Protein AF-A0A954GAH5-F1 (afdb_monomer)

Solvent-accessible surface area (backbone atoms only — not comparable to full-atom values): 12856 Å² total; per-residue (Å²): 138,81,85,78,77,79,78,78,75,79,82,77,76,68,81,66,74,81,73,59,63,66,52,58,58,47,51,48,58,50,49,52,52,49,50,52,53,49,52,52,50,51,52,56,50,53,52,54,60,71,68,55,74,77,86,70,91,70,91,78,80,91,82,77,83,91,75,92,71,95,70,76,86,77,72,68,76,50,70,68,53,58,51,52,49,54,48,32,51,51,50,19,54,54,21,48,53,50,37,42,48,55,39,46,52,48,30,50,53,55,48,49,47,46,72,77,49,68,53,50,80,52,70,68,59,50,61,61,44,52,61,54,52,47,41,48,34,58,44,48,66,56,39,51,51,24,51,53,49,22,52,56,26,38,55,52,41,62,74,76,54,55,74,67,59,37,50,51,51,54,50,49,51,54,50,41,49,52,41,45,54,53,24,52,54,46,51,48,54,61,71,68,44,54,48,85,45,71,73,58,39,55,57,52,49,48,53,52,49,38,63,75,75,37,73,62,74,92,123

Structure (mmCIF, N/CA/C/O backbone):
data_AF-A0A954GAH5-F1
#
_entry.id   AF-A0A954GAH5-F1
#
loop_
_atom_site.group_PDB
_atom_site.id
_atom_site.type_symbol
_atom_site.label_atom_id
_atom_site.label_alt_id
_atom_site.label_comp_id
_atom_site.label_asym_id
_atom_site.label_entity_id
_atom_site.label_seq_id
_atom_site.pdbx_PDB_ins_code
_atom_site.Cartn_x
_atom_site.Cartn_y
_atom_site.Cartn_z
_atom_site.occupancy
_atom_site.B_iso_or_equiv
_atom_site.auth_seq_id
_atom_site.auth_comp_id
_atom_site.auth_asym_id
_atom_site.auth_atom_id
_atom_site.pdbx_PDB_model_num
ATOM 1 N N . MET A 1 1 ? -51.567 35.552 19.008 1.00 50.06 1 MET A N 1
ATOM 2 C CA . MET A 1 1 ? -50.570 34.548 19.424 1.00 50.06 1 MET A CA 1
ATOM 3 C C . MET A 1 1 ? -50.628 33.471 18.365 1.00 50.06 1 MET A C 1
ATOM 5 O O . MET A 1 1 ? -51.583 32.711 18.342 1.00 50.06 1 MET A O 1
ATOM 9 N N . THR A 1 2 ? -49.741 33.562 17.384 1.00 54.97 2 THR A N 1
ATOM 10 C CA . THR A 1 2 ? -49.656 32.638 16.251 1.00 54.97 2 THR A CA 1
ATOM 11 C C . THR A 1 2 ? -48.570 31.634 16.601 1.00 54.97 2 THR A C 1
ATOM 13 O O . THR A 1 2 ? -47.425 32.020 16.821 1.00 54.97 2 THR A O 1
ATOM 16 N N . GLU A 1 3 ? -48.978 30.384 16.761 1.00 63.31 3 GLU A N 1
ATOM 17 C CA . GLU A 1 3 ? -48.124 29.233 17.032 1.00 63.31 3 GLU A CA 1
ATOM 18 C C . GLU A 1 3 ? -47.282 28.987 15.773 1.00 63.31 3 GLU A C 1
ATOM 20 O O . GLU A 1 3 ? -47.823 28.757 14.692 1.00 63.31 3 GLU A O 1
ATOM 25 N N . ILE A 1 4 ? -45.970 29.202 15.878 1.00 61.59 4 ILE A N 1
ATOM 26 C CA . ILE A 1 4 ? -45.030 28.968 14.783 1.00 61.59 4 ILE A CA 1
ATOM 27 C C . ILE A 1 4 ? -44.673 27.487 14.853 1.00 61.59 4 ILE A C 1
ATOM 29 O O . ILE A 1 4 ? -43.990 27.064 15.783 1.00 61.59 4 ILE A O 1
ATOM 33 N N . ASP A 1 5 ? -45.187 26.731 13.889 1.00 70.69 5 ASP A N 1
ATOM 34 C CA . ASP A 1 5 ? -44.867 25.323 13.671 1.00 70.69 5 ASP A CA 1
ATOM 35 C C . ASP A 1 5 ? -43.356 25.206 13.383 1.00 70.69 5 ASP A C 1
ATOM 37 O O . ASP A 1 5 ? -42.859 25.932 12.507 1.00 70.69 5 ASP A O 1
ATOM 41 N N . PRO A 1 6 ? -42.581 24.410 14.145 1.00 71.56 6 PRO A N 1
ATOM 42 C CA . PRO A 1 6 ? -41.161 24.239 13.882 1.00 71.56 6 PRO A CA 1
ATOM 43 C C . PRO A 1 6 ? -40.979 23.671 12.474 1.00 71.56 6 PRO A C 1
ATOM 45 O O . PRO A 1 6 ? -41.465 22.593 12.158 1.00 71.56 6 PRO A O 1
ATOM 48 N N . MET A 1 7 ? -40.288 24.431 11.621 1.00 68.44 7 MET A N 1
ATOM 49 C CA . MET A 1 7 ? -39.869 23.970 10.302 1.00 68.44 7 MET A CA 1
ATOM 50 C C . MET A 1 7 ? -39.115 22.648 10.452 1.00 68.44 7 MET A C 1
ATOM 52 O O . MET A 1 7 ? -38.061 22.623 11.090 1.00 68.44 7 MET A O 1
ATOM 56 N N . ASP A 1 8 ? -39.657 21.590 9.848 1.00 70.94 8 ASP A N 1
ATOM 57 C CA . ASP A 1 8 ? -38.986 20.304 9.700 1.00 70.94 8 ASP A CA 1
ATOM 58 C C . ASP A 1 8 ? -37.593 20.533 9.105 1.00 70.94 8 ASP A C 1
ATOM 60 O O . ASP A 1 8 ? -37.435 21.101 8.017 1.00 70.94 8 ASP A O 1
ATOM 64 N N . GLU A 1 9 ? -36.573 20.136 9.863 1.00 71.94 9 GLU A N 1
ATOM 65 C CA . GLU A 1 9 ? -35.187 20.185 9.427 1.00 71.94 9 GLU A CA 1
ATOM 66 C C . GLU A 1 9 ? -35.070 19.311 8.167 1.00 71.94 9 GLU A C 1
ATOM 68 O O . GLU A 1 9 ? -35.473 18.145 8.198 1.00 71.94 9 GLU A O 1
ATOM 73 N N . PRO A 1 10 ? -34.588 19.847 7.032 1.00 65.75 10 PRO A N 1
ATOM 74 C CA . PRO A 1 10 ? -34.471 19.068 5.809 1.00 65.75 10 PRO A CA 1
ATOM 75 C C . PRO A 1 10 ? -33.572 17.857 6.062 1.00 65.75 10 PRO A C 1
ATOM 77 O O . PRO A 1 10 ? -32.389 18.001 6.378 1.00 65.75 10 PRO A O 1
ATOM 80 N N . ASP A 1 11 ? -34.152 16.668 5.915 1.00 65.19 11 ASP A N 1
ATOM 81 C CA . ASP A 1 11 ? -33.449 15.400 6.029 1.00 65.19 11 ASP A CA 1
ATOM 82 C C . ASP A 1 11 ? -32.439 15.284 4.877 1.00 65.19 11 ASP A C 1
ATOM 84 O O . ASP A 1 11 ? -32.759 14.914 3.747 1.00 65.19 11 ASP A O 1
ATOM 88 N N . PHE A 1 12 ? -31.199 15.682 5.160 1.00 59.03 12 PHE A N 1
ATOM 89 C CA . PHE A 1 12 ? -30.048 15.520 4.276 1.00 59.03 12 PHE A CA 1
ATOM 90 C C . PHE A 1 12 ? -29.415 14.128 4.418 1.00 59.03 12 PHE A C 1
ATOM 92 O O . PHE A 1 12 ? -28.202 13.980 4.214 1.00 59.03 12 PHE A O 1
ATOM 99 N N . SER A 1 13 ? -30.199 13.091 4.728 1.00 56.91 13 SER A N 1
ATOM 100 C CA . SER A 1 13 ? -29.813 11.705 4.461 1.00 56.91 13 SER A CA 1
ATOM 101 C C . SER A 1 13 ? -29.741 11.479 2.946 1.00 56.91 13 SER A C 1
ATOM 103 O O . SER A 1 13 ? -30.565 10.838 2.306 1.00 56.91 13 SER A O 1
ATOM 105 N N . ILE A 1 14 ? -28.702 12.042 2.325 1.00 55.28 14 ILE A N 1
ATOM 106 C CA . ILE A 1 14 ? -28.232 11.567 1.032 1.00 55.28 14 ILE A CA 1
ATOM 107 C C . ILE A 1 14 ? -27.920 10.093 1.263 1.00 55.28 14 ILE A C 1
ATOM 109 O O . ILE A 1 14 ? -26.954 9.800 1.974 1.00 55.28 14 ILE A O 1
ATOM 113 N N . ASP A 1 15 ? -28.744 9.209 0.691 1.00 52.28 15 ASP A N 1
ATOM 114 C CA . ASP A 1 15 ? -28.485 7.779 0.546 1.00 52.28 15 ASP A CA 1
ATOM 115 C C . ASP A 1 15 ? -27.077 7.635 -0.030 1.00 52.28 15 ASP A C 1
ATOM 117 O O . ASP A 1 15 ? -26.846 7.719 -1.242 1.00 52.28 15 ASP A O 1
ATOM 121 N N . ARG A 1 16 ? -26.084 7.522 0.859 1.00 55.62 16 ARG A N 1
ATOM 122 C CA . ARG A 1 16 ? -24.716 7.268 0.441 1.00 55.62 16 ARG A CA 1
ATOM 123 C C . ARG A 1 16 ? -24.789 5.880 -0.165 1.00 55.62 16 ARG A C 1
ATOM 125 O O . ARG A 1 16 ? -25.192 4.970 0.558 1.00 55.62 16 ARG A O 1
ATOM 132 N N . PRO A 1 17 ? -24.449 5.711 -1.455 1.00 60.00 17 PRO A N 1
ATOM 133 C CA . PRO A 1 17 ? -24.505 4.404 -2.085 1.00 60.00 17 PRO A CA 1
ATOM 134 C C . PRO A 1 17 ? -23.775 3.433 -1.168 1.00 60.00 17 PRO A C 1
ATOM 136 O O . PRO A 1 17 ? -22.621 3.705 -0.822 1.00 60.00 17 PRO A O 1
ATOM 139 N N . GLU A 1 18 ? -24.474 2.385 -0.714 1.00 59.19 18 GLU A N 1
ATOM 140 C CA . GLU A 1 18 ? -23.904 1.358 0.153 1.00 59.19 18 GLU A CA 1
ATOM 141 C C . GLU A 1 18 ? -22.631 0.869 -0.519 1.00 59.19 18 GLU A C 1
ATOM 143 O O . GLU A 1 18 ? -22.636 0.194 -1.553 1.00 59.19 18 GLU A O 1
ATOM 148 N N . PHE A 1 19 ? -21.513 1.342 0.014 1.00 57.16 19 PHE A N 1
ATOM 149 C CA . PHE A 1 19 ? -20.226 1.147 -0.600 1.00 57.16 19 PHE A CA 1
ATOM 150 C C . PHE A 1 19 ? -19.893 -0.315 -0.389 1.00 57.16 19 PHE A C 1
ATOM 152 O O . PHE A 1 19 ? -19.514 -0.685 0.714 1.00 57.16 19 PHE A O 1
ATOM 159 N N . ASN A 1 20 ? -20.094 -1.153 -1.409 1.00 70.88 20 ASN A N 1
ATOM 160 C CA . ASN A 1 20 ? -19.873 -2.584 -1.279 1.00 70.88 20 ASN A CA 1
ATOM 161 C C . ASN A 1 20 ? -18.375 -2.812 -1.008 1.00 70.88 20 ASN A C 1
ATOM 163 O O . ASN A 1 20 ? -17.572 -2.702 -1.945 1.00 70.88 20 ASN A O 1
ATOM 167 N N . PRO A 1 21 ? -17.970 -3.118 0.238 1.00 63.34 21 PRO A N 1
ATOM 168 C CA . PRO A 1 21 ? -16.559 -3.184 0.596 1.00 63.34 21 PRO A CA 1
ATOM 169 C C . PRO A 1 21 ? -15.870 -4.308 -0.182 1.00 63.34 21 PRO A C 1
ATOM 171 O O . PRO A 1 21 ? -14.714 -4.181 -0.569 1.00 63.34 21 PRO A O 1
ATOM 174 N N . LEU A 1 22 ? -16.620 -5.354 -0.545 1.00 68.00 22 LEU A N 1
ATOM 175 C CA . LEU A 1 22 ? -16.143 -6.469 -1.355 1.00 68.00 22 LEU A CA 1
ATOM 176 C C . LEU A 1 22 ? -15.675 -6.018 -2.746 1.00 68.00 22 LEU A C 1
ATOM 178 O O . LEU A 1 22 ? -14.693 -6.548 -3.269 1.00 68.00 22 LEU A O 1
ATOM 182 N N . SER A 1 23 ? -16.340 -5.013 -3.329 1.00 69.88 23 SER A N 1
ATOM 183 C CA . SER A 1 23 ? -15.957 -4.480 -4.636 1.00 69.88 23 SER A CA 1
ATOM 184 C C . SER A 1 23 ? -14.576 -3.828 -4.585 1.00 69.88 23 SER A C 1
ATOM 186 O O . SER A 1 23 ? -13.736 -4.111 -5.429 1.00 69.88 23 SER A O 1
ATOM 188 N N . VAL A 1 24 ? -14.266 -3.040 -3.557 1.00 74.44 24 VAL A N 1
ATOM 189 C CA . VAL A 1 24 ? -12.964 -2.364 -3.481 1.00 74.44 24 VAL A CA 1
ATOM 190 C C . VAL A 1 24 ? -11.860 -3.284 -2.989 1.00 74.44 24 VAL A C 1
ATOM 192 O O . VAL A 1 24 ? -10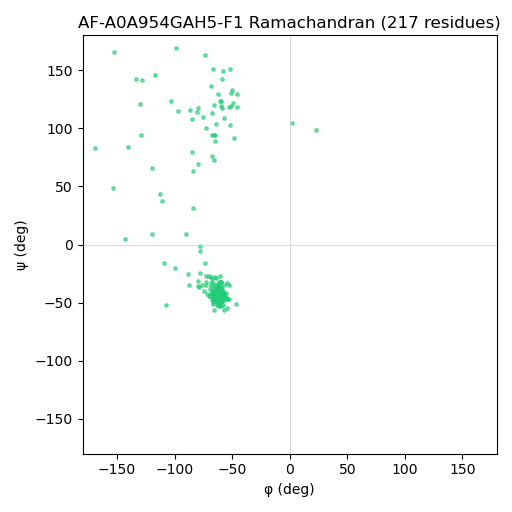.746 -3.224 -3.503 1.00 74.44 24 VAL A O 1
ATOM 195 N N . THR A 1 25 ? -12.167 -4.187 -2.065 1.00 71.38 25 THR A N 1
ATOM 196 C CA . THR A 1 25 ? -11.181 -5.121 -1.514 1.00 71.38 25 THR A CA 1
ATOM 197 C C . THR A 1 25 ? -10.712 -6.151 -2.537 1.00 71.38 25 THR A C 1
ATOM 199 O O . THR A 1 25 ? -9.553 -6.553 -2.503 1.00 71.38 25 THR A O 1
ATOM 202 N N . VAL A 1 26 ? -11.579 -6.567 -3.465 1.00 74.69 26 VAL A N 1
ATOM 203 C CA . VAL A 1 26 ? -11.247 -7.600 -4.459 1.00 74.69 26 VAL A CA 1
ATOM 204 C C . VAL A 1 26 ? -11.063 -7.002 -5.851 1.00 74.69 26 VAL A C 1
ATOM 206 O O . VAL A 1 26 ? -10.026 -7.214 -6.475 1.00 74.69 26 VAL A O 1
ATOM 209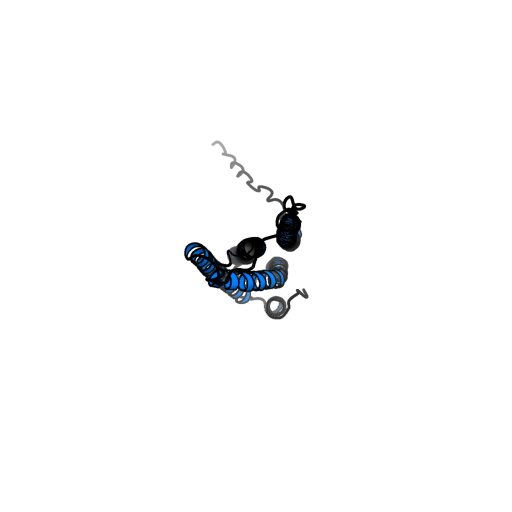 N N . ILE A 1 27 ? -12.023 -6.223 -6.356 1.00 79.81 27 ILE A N 1
ATOM 210 C CA . ILE A 1 27 ? -12.008 -5.788 -7.763 1.00 79.81 27 ILE A CA 1
ATOM 211 C C . ILE A 1 27 ? -10.846 -4.834 -8.024 1.00 79.81 27 ILE A C 1
ATOM 213 O O . ILE A 1 27 ? -10.194 -4.964 -9.055 1.00 79.81 27 ILE A O 1
ATOM 217 N N . VAL A 1 28 ? -10.542 -3.913 -7.102 1.00 76.25 28 VAL A N 1
ATOM 218 C CA . VAL A 1 28 ? -9.470 -2.930 -7.327 1.00 76.25 28 VAL A CA 1
ATOM 219 C C . VAL A 1 28 ? -8.090 -3.596 -7.391 1.00 76.25 28 VAL A C 1
ATOM 221 O O . VAL A 1 28 ? -7.409 -3.393 -8.397 1.00 76.25 28 VAL A O 1
ATOM 224 N N . PRO A 1 29 ? -7.672 -4.447 -6.431 1.00 74.12 29 PRO A N 1
ATOM 225 C CA . PRO A 1 29 ? -6.424 -5.195 -6.567 1.00 74.12 29 PRO A CA 1
ATOM 226 C C . PRO A 1 29 ? -6.345 -6.043 -7.835 1.00 74.12 29 PRO A C 1
ATOM 228 O O . PRO A 1 29 ? -5.336 -6.001 -8.538 1.00 74.12 29 PRO A O 1
ATOM 231 N N . PHE A 1 30 ? -7.415 -6.770 -8.172 1.00 78.69 30 PHE A N 1
ATOM 232 C CA . PHE A 1 30 ? -7.446 -7.577 -9.392 1.00 78.69 30 PHE A CA 1
ATOM 233 C C . PHE A 1 30 ? -7.326 -6.716 -10.652 1.00 78.69 30 PHE A C 1
ATOM 235 O O . PHE A 1 30 ? -6.564 -7.065 -11.550 1.00 78.69 30 PHE A O 1
ATOM 242 N N . ALA A 1 31 ? -8.018 -5.578 -10.714 1.00 81.31 31 ALA A N 1
ATOM 243 C CA . ALA A 1 31 ? -7.928 -4.647 -11.833 1.00 81.31 31 ALA A CA 1
ATOM 244 C C . ALA A 1 31 ? -6.513 -4.073 -11.980 1.00 81.31 31 ALA A C 1
ATOM 246 O O . ALA A 1 31 ? -6.012 -3.995 -13.100 1.00 81.31 31 ALA A O 1
ATOM 247 N N . LEU A 1 32 ? -5.839 -3.734 -10.875 1.00 77.25 32 LEU A N 1
ATOM 248 C CA . LEU A 1 32 ? -4.452 -3.257 -10.904 1.00 77.25 32 LEU A CA 1
ATOM 249 C C . LEU A 1 32 ? -3.476 -4.345 -11.374 1.00 77.25 32 LEU A C 1
ATOM 251 O O . LEU A 1 32 ? -2.607 -4.070 -12.201 1.00 77.25 32 LEU A O 1
ATOM 255 N N . ILE A 1 33 ? -3.647 -5.588 -10.914 1.00 78.81 33 ILE A N 1
ATOM 256 C CA . ILE A 1 33 ? -2.843 -6.729 -11.377 1.00 78.81 33 ILE A CA 1
ATOM 257 C C . ILE A 1 33 ? -3.077 -6.972 -12.873 1.00 78.81 33 ILE A C 1
ATOM 259 O O . ILE A 1 33 ? -2.118 -7.105 -13.631 1.00 78.81 33 ILE A O 1
ATOM 263 N N . ILE A 1 34 ? -4.335 -6.987 -13.325 1.00 84.81 34 ILE A N 1
ATOM 264 C CA . ILE A 1 34 ? -4.678 -7.142 -14.746 1.00 84.81 34 ILE A CA 1
ATOM 265 C C . ILE A 1 34 ? -4.072 -6.005 -15.567 1.00 84.81 34 ILE A C 1
ATOM 267 O O . ILE A 1 34 ? -3.515 -6.265 -16.632 1.00 84.81 34 ILE A O 1
ATOM 271 N N . LEU A 1 35 ? -4.130 -4.764 -15.083 1.00 80.88 35 LEU A N 1
ATOM 272 C CA . LEU A 1 35 ? -3.537 -3.611 -15.755 1.00 80.88 35 LEU A CA 1
ATOM 273 C C . LEU A 1 35 ? -2.014 -3.761 -15.888 1.00 80.88 35 LEU A C 1
ATOM 275 O O . LEU A 1 35 ? -1.488 -3.565 -16.982 1.00 80.88 35 LEU A O 1
ATOM 279 N N . MET A 1 36 ? -1.317 -4.187 -14.827 1.00 74.81 36 MET A N 1
ATOM 280 C CA . MET A 1 36 ? 0.120 -4.496 -14.874 1.00 74.81 36 MET A CA 1
ATOM 281 C C . MET A 1 36 ? 0.443 -5.592 -15.891 1.00 74.81 36 MET A C 1
ATOM 283 O O . MET A 1 36 ? 1.345 -5.428 -16.713 1.00 74.81 36 MET A O 1
ATOM 287 N N . LEU A 1 37 ? -0.296 -6.704 -15.857 1.00 80.19 37 LEU A N 1
ATOM 288 C CA . LEU A 1 37 ? -0.092 -7.825 -16.777 1.00 80.19 37 LEU A CA 1
ATOM 289 C C . LEU A 1 37 ? -0.381 -7.425 -18.228 1.00 80.19 37 LEU A C 1
ATOM 291 O O . LEU A 1 37 ? 0.364 -7.804 -19.129 1.00 80.19 37 LEU A O 1
ATOM 295 N N . THR A 1 38 ? -1.425 -6.626 -18.454 1.00 83.50 38 THR A N 1
ATOM 296 C CA . THR A 1 38 ? -1.795 -6.114 -19.781 1.00 83.50 38 THR A CA 1
ATOM 297 C C . THR A 1 38 ? -0.723 -5.174 -20.316 1.00 83.50 38 THR A C 1
ATOM 299 O O . THR A 1 38 ? -0.326 -5.298 -21.472 1.00 83.50 38 THR A O 1
ATOM 302 N N . TYR A 1 39 ? -0.204 -4.278 -19.474 1.00 78.62 39 TYR A N 1
ATOM 303 C CA . TYR A 1 39 ? 0.897 -3.392 -19.838 1.00 78.62 39 TYR A CA 1
ATOM 304 C C . TYR A 1 39 ? 2.163 -4.182 -20.196 1.00 78.62 39 TYR A C 1
ATOM 306 O O . TYR A 1 39 ? 2.757 -3.956 -21.250 1.00 78.62 39 TYR A O 1
ATOM 314 N N . ALA A 1 40 ? 2.533 -5.172 -19.380 1.00 74.69 40 ALA A N 1
ATOM 315 C CA . ALA A 1 40 ? 3.670 -6.042 -19.667 1.00 74.69 40 ALA A CA 1
ATOM 316 C C . ALA A 1 40 ? 3.487 -6.814 -20.987 1.00 74.69 40 ALA A C 1
ATOM 318 O O . ALA A 1 40 ? 4.402 -6.868 -21.809 1.00 74.69 40 ALA A O 1
ATOM 319 N N . ALA A 1 41 ? 2.296 -7.371 -21.227 1.00 79.44 41 ALA A N 1
ATOM 320 C CA . ALA A 1 41 ? 1.978 -8.083 -22.463 1.00 79.44 41 ALA A CA 1
ATOM 321 C C . ALA A 1 41 ? 2.032 -7.166 -23.695 1.00 79.44 41 ALA A C 1
ATOM 323 O O . ALA A 1 41 ? 2.562 -7.572 -24.730 1.00 79.44 41 ALA A O 1
ATOM 324 N N . TYR A 1 42 ? 1.532 -5.931 -23.576 1.00 82.44 42 TYR A N 1
ATOM 325 C CA . TYR A 1 42 ? 1.601 -4.921 -24.631 1.00 82.44 42 TYR A CA 1
ATOM 326 C C . TYR A 1 42 ? 3.051 -4.623 -25.029 1.00 82.44 42 TYR A C 1
ATOM 328 O O . TYR A 1 42 ? 3.370 -4.642 -26.217 1.00 82.44 42 TYR A O 1
ATOM 336 N N . VAL A 1 43 ? 3.951 -4.436 -24.058 1.00 73.31 43 VAL A N 1
ATOM 337 C CA . VAL A 1 43 ? 5.365 -4.182 -24.371 1.00 73.31 43 VAL A CA 1
ATOM 338 C C . VAL A 1 43 ? 6.029 -5.397 -25.025 1.00 73.31 43 VAL A C 1
ATOM 340 O O . VAL A 1 43 ? 6.745 -5.250 -26.013 1.00 73.31 43 VAL A O 1
ATOM 343 N N . VAL A 1 44 ? 5.766 -6.612 -24.535 1.00 76.38 44 VAL A N 1
ATOM 344 C CA . VAL A 1 44 ? 6.294 -7.840 -25.161 1.00 76.38 44 VAL A CA 1
ATOM 345 C C . VAL A 1 44 ? 5.799 -7.992 -26.603 1.00 76.38 44 VAL A C 1
ATOM 347 O O . VAL A 1 44 ? 6.539 -8.468 -27.467 1.00 76.38 44 VAL A O 1
ATOM 350 N N . TYR A 1 45 ? 4.556 -7.601 -26.878 1.00 78.69 45 TYR A N 1
ATOM 351 C CA . TYR A 1 45 ? 3.996 -7.612 -28.225 1.00 78.69 45 TYR A CA 1
ATOM 352 C C . TYR A 1 45 ? 4.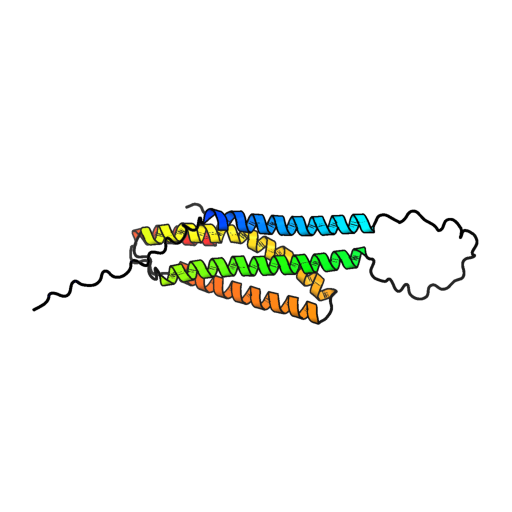678 -6.591 -29.146 1.00 78.69 45 TYR A C 1
ATOM 354 O O . TYR A 1 45 ? 5.080 -6.956 -30.251 1.00 78.69 45 TYR A O 1
ATOM 362 N N . ASP A 1 46 ? 4.864 -5.355 -28.681 1.00 75.81 46 ASP A N 1
ATOM 363 C CA . ASP A 1 46 ? 5.563 -4.296 -29.424 1.00 75.81 46 ASP A CA 1
ATOM 364 C C . ASP A 1 46 ? 7.009 -4.707 -29.764 1.00 75.81 46 ASP A C 1
ATOM 366 O O . ASP A 1 46 ? 7.441 -4.633 -30.916 1.00 75.81 46 ASP A O 1
ATOM 370 N N . LEU A 1 47 ? 7.713 -5.302 -28.795 1.00 72.38 47 LEU A N 1
ATOM 371 C CA . LEU A 1 47 ? 9.044 -5.885 -28.989 1.00 72.38 47 LEU A CA 1
ATOM 372 C C . LEU A 1 47 ? 9.075 -6.973 -30.068 1.00 72.38 47 LEU A C 1
ATOM 374 O O . LEU A 1 47 ? 10.012 -7.033 -30.866 1.00 72.38 47 LEU A O 1
ATOM 378 N N . LYS A 1 48 ? 8.061 -7.847 -30.107 1.00 75.44 48 LYS A N 1
ATOM 379 C CA . LYS A 1 48 ? 7.966 -8.889 -31.139 1.00 75.44 48 LYS A CA 1
ATOM 380 C C . LYS A 1 48 ? 7.748 -8.304 -32.529 1.00 75.44 48 LYS A C 1
ATOM 382 O O . LYS A 1 48 ? 8.286 -8.868 -33.476 1.00 75.44 48 LYS A O 1
ATOM 387 N N . GLN A 1 49 ? 6.985 -7.218 -32.661 1.00 75.00 49 GLN A N 1
ATOM 388 C CA . GLN A 1 49 ? 6.796 -6.563 -33.957 1.00 75.00 49 GLN A CA 1
ATOM 389 C C . GLN A 1 49 ? 8.088 -5.919 -34.464 1.00 75.00 49 GLN A C 1
ATOM 391 O O . GLN A 1 49 ? 8.420 -6.082 -35.634 1.00 75.00 49 GLN A O 1
ATOM 396 N N . GLN A 1 50 ? 8.847 -5.263 -33.584 1.00 70.06 50 GLN A N 1
ATOM 397 C CA . GLN A 1 50 ? 10.124 -4.628 -33.938 1.00 70.06 50 GLN A CA 1
ATOM 398 C C . GLN A 1 50 ? 11.224 -5.649 -34.281 1.00 70.06 50 GLN A C 1
ATOM 400 O O . GLN A 1 50 ? 12.110 -5.370 -35.081 1.00 70.06 50 GLN A O 1
ATOM 405 N N . ALA A 1 51 ? 11.162 -6.858 -33.713 1.00 65.88 51 ALA A N 1
ATOM 406 C CA . ALA A 1 51 ? 12.130 -7.923 -33.975 1.00 65.88 51 ALA A CA 1
ATOM 407 C C . ALA A 1 51 ? 11.919 -8.667 -35.308 1.00 65.88 51 ALA A C 1
ATOM 409 O O . ALA A 1 51 ? 12.742 -9.522 -35.643 1.00 65.88 51 ALA A O 1
ATOM 410 N N . VAL A 1 52 ? 10.844 -8.394 -36.061 1.00 59.03 52 VAL A N 1
ATOM 411 C CA . VAL A 1 52 ? 10.662 -8.966 -37.403 1.00 59.03 52 VAL A CA 1
ATOM 412 C C . VAL A 1 52 ? 11.603 -8.224 -38.355 1.00 59.03 52 VAL A C 1
ATOM 414 O O . VAL A 1 52 ? 11.368 -7.048 -38.628 1.00 59.03 52 VAL A O 1
ATOM 417 N N . PRO A 1 53 ? 12.673 -8.865 -38.865 1.00 51.12 53 PRO A N 1
ATOM 418 C CA . PRO A 1 53 ? 13.556 -8.201 -39.808 1.00 51.12 53 PRO A CA 1
ATOM 419 C C . PRO A 1 53 ? 12.752 -7.848 -41.057 1.00 51.12 53 PRO A C 1
ATOM 421 O O . PRO A 1 53 ? 12.084 -8.716 -41.628 1.00 51.12 53 PRO A O 1
ATOM 424 N N . GLU A 1 54 ? 12.834 -6.592 -41.500 1.00 54.47 54 GLU A N 1
ATOM 425 C CA . GLU A 1 54 ? 12.400 -6.255 -42.851 1.00 54.47 54 GLU A CA 1
ATOM 426 C C . GLU A 1 54 ? 13.077 -7.234 -43.826 1.00 54.47 54 GLU A C 1
ATOM 428 O O . GLU A 1 54 ? 14.293 -7.454 -43.726 1.00 54.47 54 GLU A O 1
ATOM 433 N N . PRO A 1 55 ? 12.322 -7.873 -44.738 1.00 48.44 55 PRO A N 1
ATOM 434 C CA . PRO A 1 55 ? 12.892 -8.780 -45.718 1.00 48.44 55 PRO A CA 1
ATOM 435 C C . PRO A 1 55 ? 13.816 -7.992 -46.655 1.00 48.44 55 PRO A C 1
ATOM 437 O O . PRO A 1 55 ? 13.391 -7.377 -47.623 1.00 48.44 55 PRO A O 1
ATOM 440 N N . SER A 1 56 ? 15.098 -8.010 -46.293 1.00 50.34 56 SER A N 1
ATOM 441 C CA . SER A 1 56 ? 16.303 -7.649 -47.035 1.00 50.34 56 SER A CA 1
ATOM 442 C C . SER A 1 56 ? 16.110 -7.121 -48.466 1.00 50.34 56 SER A C 1
ATOM 444 O O . SER A 1 56 ? 16.032 -7.901 -49.415 1.00 50.34 56 SER A O 1
ATOM 446 N N . GLU A 1 57 ? 16.260 -5.808 -48.648 1.00 50.50 57 GLU A N 1
ATOM 447 C CA . GLU A 1 57 ? 16.640 -5.218 -49.945 1.00 50.50 57 GLU A CA 1
ATOM 448 C C . GLU A 1 57 ? 18.151 -5.354 -50.253 1.00 50.50 57 GLU A C 1
ATOM 450 O O . GLU A 1 57 ? 18.613 -4.974 -51.326 1.00 50.50 57 GLU A O 1
ATOM 455 N N . ASN A 1 58 ? 18.956 -5.940 -49.356 1.00 48.75 58 ASN A N 1
ATOM 456 C CA . ASN A 1 58 ? 20.424 -5.901 -49.442 1.00 48.75 58 ASN A CA 1
ATOM 457 C C . ASN A 1 58 ? 21.120 -7.236 -49.771 1.00 48.75 58 ASN A C 1
ATOM 459 O O . ASN A 1 58 ? 22.244 -7.479 -49.333 1.00 48.75 58 ASN A O 1
ATOM 463 N N . ILE A 1 59 ? 20.535 -8.069 -50.638 1.00 51.56 59 ILE A N 1
ATOM 464 C CA . ILE A 1 59 ? 21.296 -9.119 -51.347 1.00 51.56 59 ILE A CA 1
ATOM 465 C C . ILE A 1 59 ? 21.962 -8.502 -52.593 1.00 51.56 59 ILE A C 1
ATOM 467 O O . ILE A 1 59 ? 21.628 -8.845 -53.722 1.00 51.56 59 ILE A O 1
ATOM 471 N N . LYS A 1 60 ? 22.883 -7.543 -52.413 1.00 54.22 60 LYS A N 1
ATOM 472 C CA . LYS A 1 60 ? 23.786 -7.069 -53.493 1.00 54.22 60 LYS A CA 1
ATOM 473 C C . LYS A 1 60 ? 25.218 -6.729 -53.056 1.00 54.22 60 LYS A C 1
ATOM 475 O O . LYS A 1 60 ? 26.009 -6.301 -53.887 1.00 54.22 60 LYS A O 1
ATOM 480 N N . ALA A 1 61 ? 25.602 -6.949 -51.799 1.00 53.53 61 ALA A N 1
ATOM 481 C CA . ALA A 1 61 ? 26.936 -6.585 -51.311 1.00 53.53 61 ALA A CA 1
ATOM 482 C C . ALA A 1 61 ? 27.723 -7.805 -50.801 1.00 53.53 61 ALA A C 1
ATOM 484 O O . ALA A 1 61 ? 28.019 -7.902 -49.617 1.00 53.53 61 ALA A O 1
ATOM 485 N N . PHE A 1 62 ? 28.077 -8.734 -51.696 1.00 48.31 62 PHE A N 1
ATOM 486 C CA . PHE A 1 62 ? 28.995 -9.846 -51.394 1.00 48.31 62 PHE A CA 1
ATOM 487 C C . PHE A 1 62 ? 30.323 -9.709 -52.156 1.00 48.31 62 PHE A C 1
ATOM 489 O O . PHE A 1 62 ? 30.809 -10.670 -52.735 1.00 48.31 62 PHE A O 1
ATOM 496 N N . ASP A 1 63 ? 30.896 -8.498 -52.203 1.00 54.25 63 ASP A N 1
ATOM 497 C CA . ASP A 1 63 ? 32.204 -8.299 -52.849 1.00 54.25 63 ASP A CA 1
ATOM 498 C C . ASP A 1 63 ? 33.008 -7.102 -52.295 1.00 54.25 63 ASP A C 1
ATOM 500 O O . ASP A 1 63 ? 33.500 -6.241 -53.027 1.00 54.25 63 ASP A O 1
ATOM 504 N N . ARG A 1 64 ? 33.144 -6.993 -50.964 1.00 50.47 64 ARG A N 1
ATOM 505 C CA . ARG A 1 64 ? 34.099 -6.045 -50.354 1.00 50.47 64 ARG A CA 1
ATOM 506 C C . ARG A 1 64 ? 34.984 -6.707 -49.300 1.00 50.47 64 ARG A C 1
ATOM 508 O O . ARG A 1 64 ? 34.506 -7.238 -48.305 1.00 50.47 64 ARG A O 1
ATOM 515 N N . LYS A 1 65 ? 36.295 -6.636 -49.567 1.00 54.47 65 LYS A N 1
ATOM 516 C CA . LYS A 1 65 ? 37.421 -7.088 -48.734 1.00 54.47 65 LYS A CA 1
ATOM 517 C C . LYS A 1 65 ? 37.369 -6.540 -47.296 1.00 54.47 65 LYS A C 1
ATOM 519 O O . LYS A 1 65 ? 36.932 -5.405 -47.103 1.00 54.47 65 LYS A O 1
ATOM 524 N N . PRO A 1 66 ? 37.916 -7.279 -46.313 1.00 51.72 66 PRO A N 1
ATOM 525 C CA . PRO A 1 66 ? 37.984 -6.831 -44.931 1.00 51.72 66 PRO A CA 1
ATOM 526 C C . PRO A 1 66 ? 39.166 -5.867 -44.758 1.00 51.72 66 PRO A C 1
ATOM 528 O O . PRO A 1 66 ? 40.317 -6.270 -44.902 1.00 51.72 66 PRO A O 1
ATOM 531 N N . SER A 1 67 ? 38.901 -4.591 -44.462 1.00 51.94 67 SER A N 1
ATOM 532 C CA . SER A 1 67 ? 39.928 -3.674 -43.952 1.00 51.94 67 SER A CA 1
ATOM 533 C C . SER A 1 67 ? 39.746 -3.477 -42.452 1.00 51.94 67 SER A C 1
ATOM 535 O O . SER A 1 67 ? 38.681 -3.053 -42.000 1.00 51.94 67 SER A O 1
ATOM 537 N N . GLU A 1 68 ? 40.811 -3.774 -41.716 1.00 56.28 68 GLU A N 1
ATOM 538 C CA . GLU A 1 68 ? 41.016 -3.519 -40.294 1.00 56.28 68 GLU A CA 1
ATOM 539 C C . GLU A 1 68 ? 40.613 -2.094 -39.893 1.00 56.28 68 GLU A C 1
ATOM 541 O O . GLU A 1 68 ? 41.192 -1.113 -40.354 1.00 56.28 68 GLU A O 1
ATOM 546 N N . ASN A 1 69 ? 39.629 -1.980 -39.002 1.00 47.22 69 ASN A N 1
ATOM 547 C CA . ASN A 1 69 ? 39.507 -0.871 -38.056 1.00 47.22 69 ASN A CA 1
ATOM 548 C C . ASN A 1 69 ? 38.427 -1.224 -37.027 1.00 47.22 69 ASN A C 1
ATOM 550 O O . ASN A 1 69 ? 37.273 -0.816 -37.137 1.00 47.22 69 ASN A O 1
ATOM 554 N N . ILE A 1 70 ? 38.798 -1.988 -35.996 1.00 50.66 70 ILE A N 1
ATOM 555 C CA . ILE A 1 70 ? 37.961 -2.154 -34.798 1.00 50.66 70 ILE A CA 1
ATOM 556 C C . ILE A 1 70 ? 38.178 -0.909 -33.928 1.00 50.66 70 ILE A C 1
ATOM 558 O O . ILE A 1 70 ? 38.835 -0.936 -32.890 1.00 50.66 70 ILE A O 1
ATOM 562 N N . LYS A 1 71 ? 37.674 0.231 -34.404 1.00 46.31 71 LYS A N 1
ATOM 563 C CA . LYS A 1 71 ? 37.524 1.444 -33.601 1.00 46.31 71 LYS A CA 1
ATOM 564 C C . LYS A 1 71 ? 36.176 1.342 -32.901 1.00 46.31 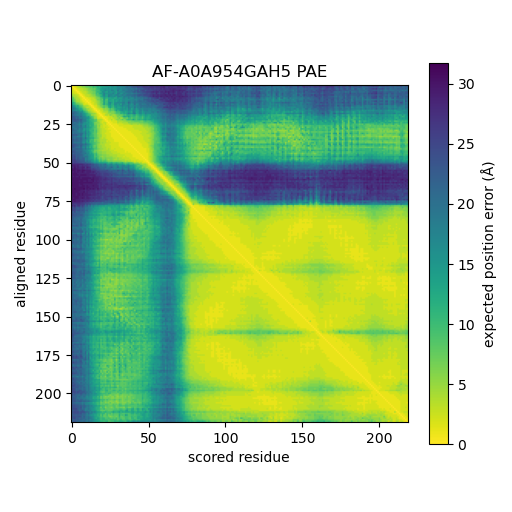71 LYS A C 1
ATOM 566 O O . LYS A 1 71 ? 35.159 1.283 -33.579 1.00 46.31 71 LYS A O 1
ATOM 571 N N . GLY A 1 72 ? 36.228 1.279 -31.568 1.00 47.91 72 GLY A N 1
ATOM 572 C CA . GLY A 1 72 ? 35.129 1.421 -30.608 1.00 47.91 72 GLY A CA 1
ATOM 573 C C . GLY A 1 72 ? 33.738 1.136 -31.159 1.00 47.91 72 GLY A C 1
ATOM 574 O O . GLY A 1 72 ? 33.117 2.018 -31.748 1.00 47.91 72 GLY A O 1
ATOM 575 N N . VAL A 1 73 ? 33.234 -0.077 -30.915 1.00 41.56 73 VAL A N 1
ATOM 576 C CA . VAL A 1 73 ? 31.825 -0.400 -31.149 1.00 41.56 73 VAL A CA 1
ATOM 577 C C . VAL A 1 73 ? 31.004 0.456 -30.187 1.00 41.56 73 VAL A C 1
ATOM 579 O O . VAL A 1 73 ? 30.737 0.069 -29.053 1.00 41.56 73 VAL A O 1
ATOM 582 N N . ASN A 1 74 ? 30.652 1.651 -30.648 1.00 44.88 74 ASN A N 1
ATOM 583 C CA . ASN A 1 74 ? 29.698 2.555 -30.037 1.00 44.88 74 ASN A CA 1
ATOM 584 C C . ASN A 1 74 ? 28.334 1.864 -30.179 1.00 44.88 74 ASN A C 1
ATOM 586 O O . ASN A 1 74 ? 27.586 2.112 -31.127 1.00 44.88 74 ASN A O 1
ATOM 590 N N . ARG A 1 75 ? 28.086 0.852 -29.334 1.00 48.50 75 ARG A N 1
ATOM 591 C CA . ARG A 1 75 ? 26.828 0.109 -29.318 1.00 48.50 75 ARG A CA 1
ATOM 592 C C . ARG A 1 75 ? 25.775 1.091 -28.835 1.00 48.50 75 ARG A C 1
ATOM 594 O O . ARG A 1 75 ? 25.591 1.253 -27.634 1.00 48.50 75 ARG A O 1
ATOM 601 N N . LYS A 1 76 ? 25.096 1.747 -29.780 1.00 56.56 76 LYS A N 1
ATOM 602 C CA . LYS A 1 76 ? 23.768 2.295 -29.513 1.00 56.56 76 LYS A CA 1
ATOM 603 C C . LYS A 1 76 ? 22.982 1.188 -28.797 1.00 56.56 76 LYS A C 1
ATOM 605 O O . LYS A 1 76 ? 23.045 0.048 -29.278 1.00 56.56 76 LYS A O 1
ATOM 610 N N . PRO A 1 77 ? 22.334 1.473 -27.654 1.00 62.66 77 PRO A N 1
ATOM 611 C CA . PRO A 1 77 ? 21.488 0.486 -27.005 1.00 62.66 77 PRO A CA 1
ATOM 612 C C . PRO A 1 77 ? 20.533 -0.071 -28.058 1.00 62.66 77 PRO A C 1
ATOM 614 O O . PRO A 1 77 ? 20.003 0.679 -28.884 1.00 62.66 77 PRO A O 1
ATOM 617 N N . SER A 1 78 ? 20.409 -1.397 -28.102 1.00 77.88 78 SER A N 1
ATOM 618 C CA . SER A 1 78 ? 19.470 -2.032 -29.020 1.00 77.88 78 SER A CA 1
ATOM 619 C C . SER A 1 78 ? 18.068 -1.495 -28.732 1.00 77.88 78 SER A C 1
ATOM 621 O O . SER A 1 78 ? 17.753 -1.158 -27.593 1.00 77.88 78 SER A O 1
ATOM 623 N N . GLU A 1 79 ? 17.209 -1.425 -29.745 1.00 79.50 79 GLU A N 1
ATOM 624 C CA . GLU A 1 79 ? 15.810 -1.001 -29.566 1.00 79.50 79 GLU A CA 1
ATOM 625 C C . GLU A 1 79 ? 15.111 -1.817 -28.466 1.00 79.50 79 GLU A C 1
ATOM 627 O O . GLU A 1 79 ? 14.384 -1.267 -27.643 1.00 79.50 79 GLU A O 1
ATOM 632 N N . LEU A 1 80 ? 15.477 -3.100 -28.360 1.00 77.25 80 LEU A N 1
ATOM 633 C CA . LEU A 1 80 ? 15.108 -3.994 -27.265 1.00 77.25 80 LEU A CA 1
ATOM 634 C C . LEU A 1 80 ? 15.447 -3.428 -25.876 1.00 77.25 80 LEU A C 1
ATOM 636 O O . LEU A 1 80 ? 14.612 -3.488 -24.980 1.00 77.25 80 LEU A O 1
ATOM 640 N N . PHE A 1 81 ? 16.656 -2.894 -25.681 1.00 83.19 81 PHE A N 1
ATOM 641 C CA . PHE A 1 81 ? 17.063 -2.323 -24.396 1.00 83.19 81 PHE A CA 1
ATOM 642 C C . PHE A 1 81 ? 16.214 -1.099 -24.044 1.00 83.19 81 PHE A C 1
ATOM 644 O O . PHE A 1 81 ? 15.685 -1.032 -22.942 1.00 83.19 81 PHE A O 1
ATOM 651 N N . ASN A 1 82 ? 15.997 -0.189 -24.999 1.00 83.88 82 ASN A N 1
ATOM 652 C CA . ASN A 1 82 ? 15.176 1.008 -24.779 1.00 83.88 82 ASN A CA 1
ATOM 653 C C . ASN A 1 82 ? 13.712 0.666 -24.447 1.00 83.88 82 ASN A C 1
ATOM 655 O O . ASN A 1 82 ? 13.052 1.381 -23.697 1.00 83.88 82 ASN A O 1
ATOM 659 N N . ALA A 1 83 ? 13.178 -0.412 -25.016 1.00 83.81 83 ALA A N 1
ATOM 660 C CA . ALA A 1 83 ? 11.829 -0.873 -24.709 1.00 83.81 83 ALA A CA 1
ATOM 661 C C . ALA A 1 83 ? 11.738 -1.541 -23.326 1.00 83.81 83 ALA A C 1
ATOM 663 O O . ALA A 1 83 ? 10.784 -1.277 -22.593 1.00 83.81 83 ALA A O 1
ATOM 664 N N . ILE A 1 84 ? 12.734 -2.347 -22.936 1.00 85.69 84 ILE A N 1
ATOM 665 C CA . ILE A 1 84 ? 12.833 -2.907 -21.574 1.00 85.69 84 ILE A CA 1
ATOM 666 C C . ILE A 1 84 ? 12.930 -1.782 -20.539 1.00 85.69 84 ILE A C 1
ATOM 668 O O . ILE A 1 84 ? 12.258 -1.832 -19.514 1.00 85.69 84 ILE A O 1
ATOM 672 N N . ASP A 1 85 ? 13.724 -0.758 -20.833 1.00 87.94 85 ASP A N 1
ATOM 673 C CA . ASP A 1 85 ? 13.927 0.414 -19.988 1.00 87.94 85 ASP A CA 1
ATOM 674 C C . ASP A 1 85 ? 12.616 1.173 -19.722 1.00 87.94 85 ASP A C 1
ATOM 676 O O . ASP A 1 85 ? 12.175 1.313 -18.578 1.00 87.94 85 ASP A O 1
ATOM 680 N N . ARG A 1 86 ? 11.885 1.519 -20.790 1.00 89.25 86 ARG A N 1
ATOM 681 C CA . ARG A 1 86 ? 10.551 2.138 -20.689 1.00 89.25 86 ARG A CA 1
ATOM 682 C C . ARG A 1 86 ? 9.553 1.269 -19.927 1.00 89.25 86 ARG A C 1
ATOM 684 O O . ARG A 1 86 ? 8.740 1.796 -19.169 1.00 89.25 86 ARG A O 1
ATOM 691 N N . MET A 1 87 ? 9.601 -0.049 -20.125 1.00 89.44 87 MET A N 1
ATOM 692 C CA . MET A 1 87 ? 8.737 -0.991 -19.413 1.00 89.44 87 MET A CA 1
ATOM 693 C C . MET A 1 87 ? 9.038 -1.014 -17.920 1.00 89.44 87 MET A C 1
ATOM 695 O O . MET A 1 87 ? 8.106 -0.991 -17.119 1.00 89.44 87 MET A O 1
ATOM 699 N N . ALA A 1 88 ? 10.318 -1.056 -17.548 1.00 91.44 88 ALA A N 1
ATOM 700 C CA . ALA A 1 88 ? 10.741 -1.040 -16.157 1.00 91.44 88 ALA A CA 1
ATOM 701 C C . ALA A 1 88 ? 10.250 0.239 -15.470 1.00 91.44 88 ALA A C 1
ATOM 703 O O . ALA A 1 88 ? 9.600 0.157 -14.428 1.00 91.44 88 ALA A O 1
ATOM 704 N N . PHE A 1 89 ? 10.448 1.400 -16.098 1.00 93.19 89 PHE A N 1
ATOM 705 C CA . PHE A 1 89 ? 9.968 2.669 -15.556 1.00 93.19 89 PHE A CA 1
ATOM 706 C C . PHE A 1 89 ? 8.433 2.732 -15.460 1.00 93.19 89 PHE A C 1
ATOM 708 O O . PHE A 1 89 ? 7.885 3.164 -14.446 1.00 93.19 89 PHE A O 1
ATOM 715 N N . GLY A 1 90 ? 7.706 2.239 -16.466 1.00 90.88 90 GLY A N 1
ATOM 716 C CA . GLY A 1 90 ? 6.241 2.173 -16.423 1.00 90.88 90 GLY A CA 1
ATOM 717 C C . GLY A 1 90 ? 5.708 1.258 -15.314 1.00 90.88 90 GLY A C 1
ATOM 718 O O . GLY A 1 90 ? 4.793 1.639 -14.581 1.00 90.88 90 GLY A O 1
ATOM 719 N N . LEU A 1 91 ? 6.304 0.073 -15.146 1.00 93.12 91 LEU A N 1
ATOM 720 C CA . LEU A 1 91 ? 5.958 -0.864 -14.072 1.00 93.12 91 LEU A CA 1
ATOM 721 C C . LEU A 1 91 ? 6.287 -0.300 -12.689 1.00 93.12 91 LEU A C 1
ATOM 723 O O . LEU A 1 91 ? 5.505 -0.500 -11.758 1.00 93.12 91 LEU A O 1
ATOM 727 N N . PHE A 1 92 ? 7.401 0.426 -12.569 1.00 95.62 92 PHE A N 1
ATOM 728 C CA . PHE A 1 92 ? 7.761 1.156 -11.360 1.00 95.62 92 PHE A CA 1
ATOM 729 C C . PHE A 1 92 ? 6.659 2.148 -10.972 1.00 95.62 92 PHE A C 1
ATOM 731 O O . PHE A 1 92 ? 6.097 2.045 -9.881 1.00 95.62 92 PHE A O 1
ATOM 738 N N . LEU A 1 93 ? 6.297 3.058 -11.884 1.00 95.75 93 LEU A N 1
ATOM 739 C CA . LEU A 1 93 ? 5.280 4.080 -11.626 1.00 95.75 93 LEU A CA 1
ATOM 740 C C . LEU A 1 93 ? 3.933 3.463 -11.249 1.00 95.75 93 LEU A C 1
ATOM 742 O O . LEU A 1 93 ? 3.291 3.906 -10.297 1.00 95.75 93 LEU A O 1
ATOM 746 N N . LEU A 1 94 ? 3.510 2.430 -11.979 1.00 93.69 94 LEU A N 1
ATOM 747 C CA . LEU A 1 94 ? 2.239 1.762 -11.723 1.00 93.69 94 LEU A CA 1
ATOM 748 C C . LEU A 1 94 ? 2.218 1.084 -10.346 1.00 93.69 94 LEU A C 1
ATOM 750 O O . LEU A 1 94 ? 1.222 1.186 -9.629 1.00 93.69 94 LEU A O 1
ATOM 754 N N . SER A 1 95 ? 3.322 0.441 -9.962 1.00 94.81 95 SER A N 1
ATOM 755 C CA . SER A 1 95 ? 3.449 -0.227 -8.663 1.00 94.81 95 SER A CA 1
ATOM 756 C C . SER A 1 95 ? 3.458 0.779 -7.508 1.00 94.81 95 SER A C 1
ATOM 758 O O . SER A 1 95 ? 2.725 0.592 -6.539 1.00 94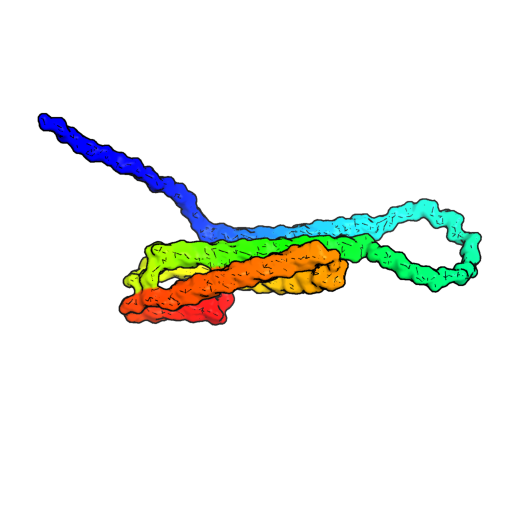.81 95 SER A O 1
ATOM 760 N N . GLU A 1 96 ? 4.203 1.883 -7.628 1.00 95.88 96 GLU A N 1
ATOM 761 C CA . GLU A 1 96 ? 4.246 2.939 -6.603 1.00 95.88 96 GLU A CA 1
ATOM 762 C C . GLU A 1 96 ? 2.891 3.626 -6.416 1.00 95.88 96 GLU A C 1
ATOM 764 O O . GLU A 1 96 ? 2.421 3.793 -5.289 1.00 95.88 96 GLU A O 1
ATOM 769 N N . VAL A 1 97 ? 2.214 3.985 -7.512 1.00 95.94 97 VAL A N 1
ATOM 770 C CA . VAL A 1 97 ? 0.869 4.579 -7.440 1.00 95.94 97 VAL A CA 1
ATOM 771 C C . VAL A 1 97 ? -0.117 3.596 -6.808 1.00 95.94 97 VAL A C 1
ATOM 773 O O . VAL A 1 97 ? -0.903 3.992 -5.944 1.00 95.94 97 VAL A O 1
ATOM 776 N N . GLY A 1 98 ? -0.053 2.317 -7.189 1.00 93.44 98 GLY A N 1
ATOM 777 C CA . GLY A 1 98 ? -0.861 1.259 -6.588 1.00 93.44 98 GLY A CA 1
ATOM 778 C C . GLY A 1 98 ? -0.625 1.132 -5.082 1.00 93.44 98 GLY A C 1
ATOM 779 O O . GLY A 1 98 ? -1.582 1.092 -4.311 1.00 93.44 98 GLY A O 1
ATOM 780 N N . GLN A 1 99 ? 0.633 1.138 -4.642 1.00 95.75 99 GLN A N 1
ATOM 781 C CA . GLN A 1 99 ? 0.997 1.052 -3.228 1.00 95.75 99 GLN A CA 1
ATOM 782 C C . GLN A 1 99 ? 0.519 2.271 -2.429 1.00 95.75 99 GLN A C 1
ATOM 784 O O . GLN A 1 99 ? -0.120 2.108 -1.387 1.00 95.75 99 GLN A O 1
ATOM 789 N N . ILE A 1 100 ? 0.768 3.488 -2.928 1.00 96.19 100 ILE A N 1
ATOM 790 C CA . ILE A 1 100 ? 0.302 4.732 -2.298 1.00 96.19 100 ILE A CA 1
ATOM 791 C C . ILE A 1 100 ? -1.221 4.720 -2.163 1.00 96.19 100 ILE A C 1
ATOM 793 O O . ILE A 1 100 ? -1.747 5.080 -1.108 1.00 96.19 100 ILE A O 1
ATOM 797 N N . PHE A 1 101 ? -1.930 4.281 -3.205 1.00 95.31 101 PHE A N 1
ATOM 798 C CA . PHE A 1 101 ? -3.382 4.170 -3.181 1.00 95.31 101 PHE A CA 1
ATOM 799 C C . PHE A 1 101 ? -3.858 3.162 -2.129 1.00 95.31 101 PHE A C 1
ATOM 801 O O . PHE A 1 101 ? -4.678 3.526 -1.289 1.00 95.31 101 PHE A O 1
ATOM 808 N N . LEU A 1 102 ? -3.333 1.932 -2.123 1.00 94.19 102 LEU A N 1
ATOM 809 C CA . LEU A 1 102 ? -3.752 0.886 -1.181 1.00 94.19 102 LEU A CA 1
ATOM 810 C C . LEU A 1 102 ? -3.488 1.290 0.278 1.00 94.19 102 LEU A C 1
ATOM 812 O O . LEU A 1 102 ? -4.398 1.235 1.110 1.00 94.19 102 LEU A O 1
ATOM 816 N N . CYS A 1 103 ? -2.273 1.756 0.584 1.00 95.62 103 CYS A N 1
ATOM 817 C CA . CYS A 1 103 ? -1.913 2.204 1.930 1.00 95.62 103 CYS A CA 1
ATOM 818 C C . CYS A 1 103 ? -2.698 3.457 2.342 1.00 95.62 103 CYS A C 1
ATOM 820 O O . CYS A 1 103 ? -3.230 3.521 3.450 1.00 95.62 103 CYS A O 1
ATOM 822 N N . GLY A 1 104 ? -2.805 4.450 1.456 1.00 95.44 104 GLY A N 1
ATOM 823 C CA . GLY A 1 104 ? -3.515 5.698 1.734 1.00 95.44 104 GLY A CA 1
ATOM 824 C C . GLY A 1 104 ? -5.012 5.485 1.952 1.00 95.44 104 GLY A C 1
ATOM 825 O O . GLY A 1 104 ? -5.586 6.040 2.890 1.00 95.44 104 GLY A O 1
ATOM 826 N N . TYR A 1 105 ? -5.638 4.644 1.130 1.00 95.56 105 TYR A N 1
ATOM 827 C CA . TYR A 1 105 ? -7.051 4.299 1.245 1.00 95.56 105 TYR A CA 1
ATOM 828 C C . TYR A 1 105 ? -7.347 3.519 2.533 1.00 95.56 105 TYR A C 1
ATOM 830 O O . TYR A 1 105 ? -8.284 3.871 3.254 1.00 95.56 105 TYR A O 1
ATOM 838 N N . SER A 1 106 ? -6.521 2.521 2.865 1.00 95.00 106 SER A N 1
ATOM 839 C CA . SER A 1 106 ? -6.632 1.764 4.120 1.00 95.00 106 SER A CA 1
ATOM 840 C C . SER A 1 106 ? -6.484 2.671 5.348 1.00 95.00 106 SER A C 1
ATOM 842 O O . SER A 1 106 ? -7.355 2.704 6.221 1.00 95.00 106 SER A O 1
ATOM 844 N N . GLY A 1 107 ? -5.436 3.503 5.373 1.00 96.19 107 GLY A N 1
ATOM 845 C CA . GLY A 1 107 ? -5.202 4.452 6.460 1.00 96.19 107 GLY A CA 1
ATOM 846 C C . GLY A 1 107 ? -6.335 5.471 6.615 1.00 96.19 107 GLY A C 1
ATOM 847 O O . GLY A 1 107 ? -6.705 5.813 7.737 1.00 96.19 107 GLY A O 1
ATOM 848 N N . LEU A 1 108 ? -6.936 5.933 5.513 1.00 96.69 108 LEU A N 1
ATOM 849 C CA . LEU A 1 108 ? -8.075 6.851 5.561 1.00 96.69 108 LEU A CA 1
ATOM 850 C C . LEU A 1 108 ? -9.318 6.199 6.181 1.00 96.69 108 LEU A C 1
ATOM 852 O O . LEU A 1 108 ? -9.986 6.846 6.987 1.00 96.69 108 LEU A O 1
ATOM 856 N N . GLN A 1 109 ? -9.623 4.946 5.828 1.00 96.44 109 GLN A N 1
ATOM 857 C CA . GLN A 1 109 ? -10.753 4.214 6.411 1.00 96.44 109 GLN A CA 1
ATOM 858 C C . GLN A 1 109 ? -10.577 4.006 7.915 1.00 96.44 109 GLN A C 1
ATOM 860 O O . GLN A 1 109 ? -11.471 4.346 8.687 1.00 96.44 109 GLN A O 1
ATOM 865 N N . LEU A 1 110 ? -9.403 3.534 8.336 1.00 97.19 110 LEU A N 1
ATOM 866 C CA . LEU A 1 110 ? -9.101 3.332 9.753 1.00 97.19 110 LEU A CA 1
ATOM 867 C C . LEU A 1 110 ? -9.115 4.649 10.535 1.00 97.19 110 LEU A C 1
ATOM 869 O O . LEU A 1 110 ? -9.610 4.701 11.656 1.00 97.19 110 LEU A O 1
ATOM 873 N N . ASN A 1 111 ? -8.631 5.745 9.944 1.00 97.69 111 ASN A N 1
ATOM 874 C CA . ASN A 1 111 ? -8.674 7.048 10.602 1.00 97.69 111 ASN A CA 1
ATOM 875 C C . ASN A 1 111 ? -10.105 7.583 10.750 1.00 97.69 111 ASN A C 1
ATOM 877 O O . ASN A 1 111 ? -10.402 8.228 11.750 1.00 97.69 111 ASN A O 1
ATOM 881 N N . ARG A 1 112 ? -10.987 7.337 9.773 1.00 97.25 112 ARG A N 1
ATOM 882 C CA . ARG A 1 112 ? -12.415 7.674 9.900 1.00 97.25 112 ARG A CA 1
ATOM 883 C C . ARG A 1 112 ? -13.066 6.862 11.012 1.00 97.25 112 ARG A C 1
ATOM 885 O O . ARG A 1 112 ? -13.696 7.454 11.878 1.00 97.25 112 ARG A O 1
ATOM 892 N N . PHE A 1 113 ? -12.809 5.556 11.043 1.00 97.50 113 PHE A N 1
ATOM 893 C CA . PHE A 1 113 ? -13.271 4.678 12.115 1.00 97.50 113 PHE A CA 1
ATOM 894 C C . PHE A 1 113 ? -12.829 5.182 13.500 1.00 97.50 113 PHE A C 1
ATOM 896 O O . PHE A 1 113 ? -13.665 5.344 14.380 1.00 97.50 113 PHE A O 1
ATOM 903 N N . LEU A 1 114 ? -11.553 5.555 13.670 1.00 97.38 114 LEU A N 1
ATOM 904 C CA . LEU A 1 114 ? -11.046 6.138 14.923 1.00 97.38 114 LEU A CA 1
ATOM 905 C C . LEU A 1 114 ? -11.746 7.439 15.338 1.00 97.38 114 LEU A C 1
ATOM 907 O O . LEU A 1 114 ? -11.824 7.740 16.526 1.00 97.38 114 LEU A O 1
ATOM 911 N N . HIS A 1 115 ? -12.184 8.252 14.376 1.00 97.12 115 HIS A N 1
ATOM 912 C CA . HIS A 1 115 ? -12.912 9.487 14.666 1.00 97.12 115 HIS A CA 1
ATOM 913 C C . HIS A 1 115 ? -14.364 9.226 15.071 1.00 97.12 115 HIS A C 1
ATOM 915 O O . HIS A 1 115 ? -14.895 9.963 15.896 1.00 97.12 115 HIS A O 1
ATOM 921 N N . GLU A 1 116 ? -14.995 8.207 14.490 1.00 97.25 116 GLU A N 1
ATOM 922 C CA . GLU A 1 116 ? -16.380 7.823 14.776 1.00 97.25 116 GLU A CA 1
ATOM 923 C C . GLU A 1 116 ? -16.501 7.003 16.068 1.00 97.25 116 GLU A C 1
ATOM 925 O O . GLU A 1 116 ? -17.512 7.082 16.761 1.00 97.25 116 GLU A O 1
ATOM 930 N N . SER A 1 117 ? -15.481 6.216 16.407 1.00 96.81 117 SER A N 1
ATOM 931 C CA . SER A 1 117 ? -15.477 5.315 17.562 1.00 96.81 117 SER A CA 1
ATOM 932 C C . SER A 1 117 ? -14.101 5.328 18.240 1.00 96.81 117 SER A C 1
ATOM 934 O O . SER A 1 117 ? -13.263 4.474 17.953 1.00 96.81 117 SER A O 1
ATOM 936 N N . PRO A 1 118 ? -13.830 6.308 19.127 1.00 96.06 118 PRO A N 1
ATOM 937 C CA . PRO A 1 118 ? -12.524 6.446 19.779 1.00 96.06 118 PRO A CA 1
ATOM 938 C C . PRO A 1 118 ? -12.259 5.396 20.872 1.00 96.06 118 PRO A C 1
ATOM 940 O O . PRO A 1 118 ? -11.114 5.241 21.295 1.00 96.06 118 PRO A O 1
ATOM 943 N N . VAL A 1 119 ? -13.303 4.705 21.343 1.00 97.50 119 VAL A N 1
ATOM 944 C CA . VAL A 1 119 ? -13.259 3.697 22.412 1.00 97.50 119 VAL A CA 1
ATOM 945 C C . VAL A 1 119 ? -14.055 2.469 21.966 1.00 97.50 119 VAL A C 1
ATOM 947 O O . VAL A 1 119 ? -15.091 2.596 21.313 1.00 97.50 119 VAL A O 1
ATOM 950 N N . MET A 1 120 ? -13.570 1.274 22.311 1.00 96.94 120 MET A N 1
ATOM 951 C CA . MET A 1 120 ? -14.232 0.001 22.020 1.00 96.94 120 MET A CA 1
ATOM 952 C C . MET A 1 120 ? -15.265 -0.308 23.114 1.00 96.94 120 MET A C 1
ATOM 954 O O . MET A 1 120 ? -14.986 -1.043 24.061 1.00 96.94 120 MET A O 1
ATOM 958 N N . GLU A 1 121 ? -16.435 0.329 23.027 1.00 96.31 121 GLU A N 1
ATOM 959 C CA . GLU A 1 121 ? -17.463 0.285 24.081 1.00 96.31 121 GLU A CA 1
ATOM 960 C C . GLU A 1 121 ? -18.452 -0.882 23.953 1.00 96.31 121 GLU A C 1
ATOM 962 O O . GLU A 1 121 ? -19.049 -1.278 24.951 1.00 96.31 121 GLU A O 1
ATOM 967 N N . ASN A 1 122 ? -18.662 -1.415 22.745 1.00 96.81 122 ASN A N 1
ATOM 968 C CA . ASN A 1 122 ? -19.675 -2.437 22.480 1.00 96.81 122 ASN A CA 1
ATOM 969 C C . ASN A 1 122 ? -19.311 -3.351 21.293 1.00 96.81 122 ASN A C 1
ATOM 971 O O . ASN A 1 122 ? -18.434 -3.035 20.484 1.00 96.81 122 ASN A O 1
ATOM 975 N N . ASP A 1 123 ? -20.029 -4.473 21.181 1.00 97.00 123 ASP A N 1
ATOM 976 C CA . ASP A 1 123 ? -19.850 -5.466 20.111 1.00 97.00 123 ASP A CA 1
ATOM 977 C C . ASP A 1 123 ? -20.094 -4.878 18.711 1.00 97.00 123 ASP A C 1
ATOM 979 O O . ASP A 1 123 ? -19.449 -5.273 17.743 1.00 97.00 123 ASP A O 1
ATOM 983 N N . GLU A 1 124 ? -20.993 -3.897 18.585 1.00 97.19 124 GLU A N 1
ATOM 984 C CA . GLU A 1 124 ? -21.326 -3.282 17.296 1.00 97.19 124 GLU A CA 1
ATOM 985 C C . GLU A 1 124 ? -20.117 -2.563 16.677 1.00 97.19 124 GLU A C 1
ATOM 987 O O . GLU A 1 124 ? -19.867 -2.676 15.474 1.00 97.19 124 GLU A O 1
ATOM 992 N N . ILE A 1 125 ? -19.327 -1.856 17.489 1.00 97.06 125 ILE A N 1
ATOM 993 C CA . ILE A 1 125 ? -18.097 -1.190 17.037 1.00 97.06 125 ILE A CA 1
ATOM 994 C C . ILE A 1 125 ? -17.066 -2.231 16.580 1.00 97.06 125 ILE A C 1
ATOM 996 O O . ILE A 1 125 ? -16.411 -2.039 15.549 1.00 97.06 125 ILE A O 1
ATOM 1000 N N . LEU A 1 126 ? -16.947 -3.353 17.296 1.00 97.31 126 LEU A N 1
ATOM 1001 C CA . LEU A 1 126 ? -16.051 -4.440 16.906 1.00 97.31 126 LEU A CA 1
ATOM 1002 C C . LEU A 1 126 ? -16.486 -5.076 15.579 1.00 97.31 126 LEU A C 1
ATOM 1004 O O . LEU A 1 126 ? -15.649 -5.282 14.696 1.00 97.31 126 LEU A O 1
ATOM 1008 N N . GLU A 1 127 ? -17.782 -5.322 15.394 1.00 96.62 127 GLU A N 1
ATOM 1009 C CA . GLU A 1 127 ? -18.340 -5.832 14.136 1.00 96.62 127 GLU A CA 1
ATOM 1010 C C . GLU A 1 127 ? -18.106 -4.877 12.959 1.00 96.62 127 GLU A C 1
ATOM 1012 O O . GLU A 1 127 ? -17.860 -5.326 11.839 1.00 96.62 127 GLU A O 1
ATOM 1017 N N . ARG A 1 128 ? -18.084 -3.559 13.197 1.00 96.44 128 ARG A N 1
ATOM 1018 C CA . ARG A 1 128 ? -17.690 -2.564 12.182 1.00 96.44 128 ARG A CA 1
ATOM 1019 C C . ARG A 1 128 ? -16.185 -2.566 11.899 1.00 96.44 128 ARG A C 1
ATOM 1021 O O . ARG A 1 128 ? -15.783 -2.321 10.762 1.00 96.44 128 ARG A O 1
ATOM 1028 N N . LEU A 1 129 ? -15.346 -2.868 12.892 1.00 97.12 129 LEU A N 1
ATOM 1029 C CA . LEU A 1 129 ? -13.890 -2.945 12.730 1.00 97.12 129 LEU A CA 1
ATOM 1030 C C . LEU A 1 129 ? -13.454 -4.179 11.924 1.00 97.12 129 LEU A C 1
ATOM 1032 O O . LEU A 1 129 ? -12.591 -4.070 11.048 1.00 97.12 129 LEU A O 1
ATOM 1036 N N . LYS A 1 130 ? -14.049 -5.350 12.184 1.00 96.81 130 LYS A N 1
ATOM 1037 C CA . LYS A 1 130 ? -13.711 -6.626 11.520 1.00 96.81 130 LYS A CA 1
ATOM 1038 C C . LYS A 1 130 ? -13.591 -6.532 9.984 1.00 96.81 130 LYS A C 1
ATOM 1040 O O . LYS A 1 130 ? -12.558 -6.954 9.456 1.00 96.81 130 LYS A O 1
ATOM 1045 N N . PRO A 1 131 ? -14.559 -5.976 9.224 1.00 95.62 131 PRO A N 1
ATOM 1046 C CA . PRO A 1 131 ? -14.450 -5.866 7.767 1.00 95.62 131 PRO A CA 1
ATOM 1047 C C . PRO A 1 131 ? -13.347 -4.899 7.305 1.00 95.62 131 PRO A C 1
ATOM 1049 O O . PRO A 1 131 ? -12.750 -5.128 6.245 1.00 95.62 131 PRO A O 1
ATOM 1052 N N . LEU A 1 132 ? -13.037 -3.856 8.086 1.00 95.75 132 LEU A N 1
ATOM 1053 C CA . LEU A 1 132 ? -11.930 -2.936 7.798 1.00 95.75 132 LEU A CA 1
ATOM 1054 C C . LEU A 1 132 ? -10.586 -3.651 7.939 1.00 95.75 132 LEU A C 1
ATOM 1056 O O . LEU A 1 132 ? -9.754 -3.597 7.032 1.00 95.75 132 LEU A O 1
ATOM 1060 N N . VAL A 1 133 ? -10.408 -4.382 9.042 1.00 96.56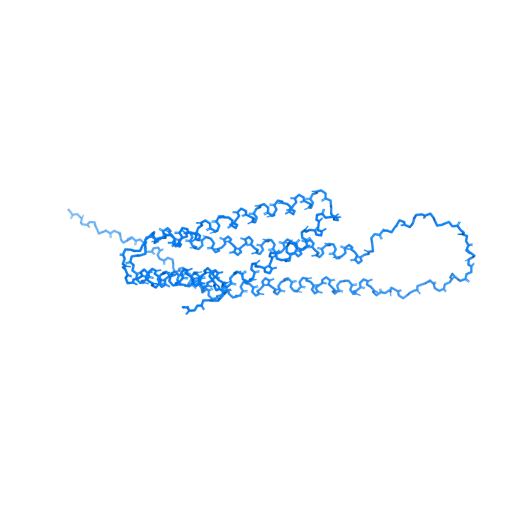 133 VAL A N 1
ATOM 1061 C CA . VAL A 1 133 ? -9.211 -5.195 9.295 1.00 96.56 133 VAL A CA 1
ATOM 1062 C C . VAL A 1 133 ? -9.056 -6.264 8.218 1.00 96.56 133 VAL A C 1
ATOM 1064 O O . VAL A 1 133 ? -7.990 -6.386 7.623 1.00 96.56 133 VAL A O 1
ATOM 1067 N N . ARG A 1 134 ? -10.136 -6.979 7.886 1.00 95.25 134 ARG A N 1
ATOM 1068 C CA . ARG A 1 134 ? -10.161 -7.978 6.810 1.00 95.25 134 ARG A CA 1
ATOM 1069 C C . ARG A 1 134 ? -9.706 -7.389 5.472 1.00 95.25 134 ARG A C 1
ATOM 1071 O O . ARG A 1 134 ? -8.890 -7.990 4.779 1.00 95.25 134 ARG A O 1
ATOM 1078 N N . THR A 1 135 ? -10.200 -6.205 5.122 1.00 92.69 135 THR A N 1
ATOM 1079 C CA . THR A 1 135 ? -9.796 -5.500 3.897 1.00 92.69 135 THR A CA 1
ATOM 1080 C C . THR A 1 135 ? -8.315 -5.136 3.913 1.00 92.69 135 THR A C 1
ATOM 1082 O O . THR A 1 135 ? -7.614 -5.394 2.935 1.00 92.69 135 THR A O 1
ATOM 1085 N N . ASN A 1 136 ? -7.821 -4.609 5.035 1.00 94.44 136 ASN A N 1
ATOM 1086 C CA . ASN A 1 136 ? -6.406 -4.301 5.213 1.00 94.44 136 ASN A CA 1
ATOM 1087 C C . ASN A 1 136 ? -5.536 -5.565 5.050 1.00 94.44 136 ASN A C 1
ATOM 1089 O O . ASN A 1 136 ? -4.594 -5.548 4.261 1.00 94.44 136 ASN A O 1
ATOM 1093 N N . MET A 1 137 ? -5.912 -6.686 5.676 1.00 94.56 137 MET A N 1
ATOM 1094 C CA . MET A 1 137 ? -5.198 -7.965 5.552 1.00 94.56 137 MET A CA 1
ATOM 1095 C C . MET A 1 137 ? -5.105 -8.452 4.098 1.00 94.56 137 MET A C 1
ATOM 1097 O O . MET A 1 137 ? -4.043 -8.908 3.682 1.00 94.56 137 MET A O 1
ATOM 1101 N N . TYR A 1 138 ? -6.162 -8.300 3.290 1.00 92.12 138 TYR A N 1
ATOM 1102 C CA . TYR A 1 138 ? -6.110 -8.643 1.860 1.00 92.12 138 TYR A CA 1
ATOM 1103 C C . TYR A 1 138 ? -5.239 -7.693 1.030 1.00 92.12 138 TYR A C 1
ATOM 1105 O O . TYR A 1 138 ? -4.678 -8.107 0.013 1.00 92.12 138 TYR A O 1
ATOM 1113 N N . PHE A 1 139 ? -5.087 -6.436 1.448 1.00 93.19 139 PHE A N 1
ATOM 1114 C CA . PHE A 1 139 ? -4.184 -5.498 0.784 1.00 93.19 139 PHE A CA 1
ATOM 1115 C C . PHE A 1 139 ? -2.711 -5.796 1.056 1.00 93.19 139 PHE A C 1
ATOM 1117 O O . PHE A 1 139 ? -1.893 -5.503 0.190 1.00 93.19 139 PHE A O 1
ATOM 1124 N N . VAL A 1 140 ? -2.358 -6.417 2.186 1.00 92.12 140 VAL A N 1
ATOM 1125 C CA . VAL A 1 140 ? -0.962 -6.755 2.521 1.00 92.12 140 VAL A CA 1
ATOM 1126 C C . VAL A 1 140 ? -0.254 -7.577 1.429 1.00 92.12 140 VAL A C 1
ATOM 1128 O O . VAL A 1 140 ? 0.791 -7.125 0.961 1.00 92.12 140 VAL A O 1
ATOM 1131 N N . PRO A 1 141 ? -0.759 -8.740 0.961 1.00 92.06 141 PRO A N 1
ATOM 1132 C CA . PRO A 1 141 ? -0.064 -9.524 -0.065 1.00 92.06 141 PRO A CA 1
ATOM 1133 C C . PRO A 1 141 ? 0.048 -8.790 -1.409 1.00 92.06 141 PRO A C 1
ATOM 1135 O O . PRO A 1 141 ? 1.065 -8.903 -2.091 1.00 92.06 141 PRO A O 1
ATOM 1138 N N . VAL A 1 142 ? -0.964 -7.999 -1.777 1.00 91.94 142 VAL A N 1
ATOM 1139 C CA . VAL A 1 142 ? -0.946 -7.177 -2.999 1.00 91.94 142 VAL A CA 1
ATOM 1140 C C . VAL A 1 142 ? 0.078 -6.046 -2.867 1.00 91.94 142 VAL A C 1
ATOM 1142 O O . VAL A 1 142 ? 0.856 -5.800 -3.785 1.00 91.94 142 VAL A O 1
ATOM 1145 N N . GLY A 1 143 ? 0.129 -5.401 -1.703 1.00 93.38 143 GLY A N 1
ATOM 1146 C CA . GLY A 1 143 ? 1.121 -4.384 -1.374 1.00 93.38 143 GLY A CA 1
ATOM 1147 C C . GLY A 1 143 ? 2.542 -4.941 -1.406 1.00 93.38 143 GLY A C 1
ATOM 1148 O O . GLY A 1 143 ? 3.415 -4.325 -2.004 1.00 93.38 143 GLY A O 1
ATOM 1149 N N . LEU A 1 144 ? 2.774 -6.137 -0.853 1.00 93.44 144 LEU A N 1
ATOM 1150 C CA . LEU A 1 144 ? 4.074 -6.817 -0.922 1.00 93.44 144 LEU A CA 1
ATOM 1151 C C . LEU A 1 144 ? 4.501 -7.115 -2.365 1.00 93.44 144 LEU A C 1
ATOM 1153 O O . LEU A 1 144 ? 5.679 -6.962 -2.692 1.00 93.44 144 LEU A O 1
ATOM 1157 N N . LEU A 1 145 ? 3.561 -7.498 -3.235 1.00 94.00 145 LEU A N 1
ATOM 1158 C CA . LEU A 1 145 ? 3.831 -7.680 -4.662 1.00 94.00 145 LEU A CA 1
ATOM 1159 C C . LEU A 1 145 ? 4.276 -6.363 -5.318 1.00 94.00 145 LEU A C 1
ATOM 1161 O O . LEU A 1 145 ? 5.293 -6.350 -6.012 1.00 94.00 145 LEU A O 1
ATOM 1165 N N . PHE A 1 146 ? 3.561 -5.260 -5.076 1.00 94.56 146 PHE A N 1
ATOM 1166 C CA . PHE A 1 146 ? 3.935 -3.944 -5.609 1.00 94.56 146 PHE A CA 1
ATOM 1167 C C . PHE A 1 146 ? 5.273 -3.452 -5.069 1.00 94.56 146 PHE A C 1
ATOM 1169 O O . PHE A 1 146 ? 6.086 -2.994 -5.865 1.00 94.56 146 PHE A O 1
ATOM 1176 N N . ILE A 1 147 ? 5.550 -3.629 -3.774 1.00 95.44 147 ILE A N 1
ATOM 1177 C CA . ILE A 1 147 ? 6.856 -3.307 -3.180 1.00 95.44 147 ILE A CA 1
ATOM 1178 C C . ILE A 1 147 ? 7.964 -4.080 -3.899 1.00 95.44 147 ILE A C 1
ATOM 1180 O O . ILE A 1 147 ? 8.973 -3.497 -4.286 1.00 95.44 147 ILE A O 1
ATOM 1184 N N . GLY A 1 148 ? 7.785 -5.388 -4.110 1.00 94.38 148 GLY A N 1
ATOM 1185 C CA . GLY A 1 148 ? 8.778 -6.216 -4.793 1.00 94.38 148 GLY A CA 1
ATOM 1186 C C . GLY A 1 148 ? 9.061 -5.746 -6.223 1.00 94.38 148 GLY A C 1
ATOM 1187 O O . GLY A 1 148 ? 10.225 -5.621 -6.611 1.00 94.38 148 GLY A O 1
ATOM 1188 N N . VAL A 1 149 ? 8.009 -5.445 -6.991 1.00 94.00 149 VAL A N 1
ATOM 1189 C CA . VAL A 1 149 ? 8.149 -4.943 -8.367 1.00 94.00 149 VAL A CA 1
ATOM 1190 C C . VAL A 1 149 ? 8.788 -3.559 -8.375 1.00 94.00 149 VAL A C 1
ATOM 1192 O O . VAL A 1 149 ? 9.783 -3.378 -9.070 1.00 94.00 149 VAL A O 1
ATOM 1195 N N . ALA A 1 150 ? 8.288 -2.626 -7.563 1.00 96.19 150 ALA A N 1
ATOM 1196 C CA . ALA A 1 150 ? 8.793 -1.261 -7.488 1.00 96.19 150 ALA A CA 1
ATOM 1197 C C . ALA A 1 150 ? 10.254 -1.195 -7.024 1.00 96.19 150 ALA A C 1
ATOM 1199 O O . ALA A 1 150 ? 11.027 -0.406 -7.561 1.00 96.19 150 ALA A O 1
ATOM 1200 N N . LEU A 1 151 ? 10.672 -2.049 -6.084 1.00 96.06 151 LEU A N 1
ATOM 1201 C CA . LEU A 1 151 ? 12.078 -2.156 -5.686 1.00 96.06 151 LEU A CA 1
ATOM 1202 C C . LEU A 1 151 ? 12.949 -2.647 -6.844 1.00 96.06 151 LEU A C 1
ATOM 1204 O O . LEU A 1 151 ? 13.982 -2.045 -7.132 1.00 96.06 151 LEU A O 1
ATOM 1208 N N . GLY A 1 152 ? 12.534 -3.718 -7.526 1.00 94.81 152 GLY A N 1
ATOM 1209 C CA . GLY A 1 152 ? 13.291 -4.284 -8.643 1.00 94.81 152 GLY A CA 1
ATOM 1210 C C . GLY A 1 152 ? 13.442 -3.302 -9.805 1.00 94.81 152 GLY A C 1
ATOM 1211 O O . GLY A 1 152 ? 14.558 -3.034 -10.255 1.00 94.81 152 GLY A O 1
ATOM 1212 N N . THR A 1 153 ? 12.331 -2.728 -10.268 1.00 94.25 153 THR A N 1
ATOM 1213 C CA . THR A 1 153 ? 12.335 -1.772 -11.381 1.00 94.25 153 THR A CA 1
ATOM 1214 C C . THR A 1 153 ? 12.913 -0.420 -10.979 1.00 94.25 153 THR A C 1
ATOM 1216 O O . THR A 1 153 ? 13.619 0.187 -11.772 1.00 94.25 153 THR A O 1
ATOM 1219 N N . GLY A 1 154 ? 12.697 0.037 -9.744 1.00 94.56 154 GLY A N 1
ATOM 1220 C CA . GLY A 1 154 ? 13.264 1.286 -9.234 1.00 94.56 154 GLY A CA 1
ATOM 1221 C C . GLY A 1 154 ? 14.789 1.237 -9.141 1.00 94.56 154 GLY A C 1
ATOM 1222 O O . GLY A 1 154 ? 15.453 2.158 -9.606 1.00 94.56 154 GLY A O 1
ATOM 1223 N N . LEU A 1 155 ? 15.370 0.140 -8.636 1.00 95.31 155 LEU A N 1
ATOM 1224 C CA . LEU A 1 155 ? 16.829 -0.049 -8.633 1.00 95.31 155 LEU A CA 1
ATOM 1225 C C . LEU A 1 155 ? 17.412 -0.106 -10.048 1.00 95.31 155 LEU A C 1
ATOM 1227 O O . LEU A 1 155 ? 18.477 0.461 -10.290 1.00 95.31 155 LEU A O 1
ATOM 1231 N N . PHE A 1 156 ? 16.715 -0.766 -10.979 1.00 93.06 156 PHE A N 1
ATOM 1232 C CA . PHE A 1 156 ? 17.090 -0.744 -12.391 1.00 93.06 156 PHE A CA 1
ATOM 1233 C C . PHE A 1 156 ? 17.095 0.694 -12.927 1.00 93.06 156 PHE A C 1
ATOM 1235 O O . PHE A 1 156 ? 18.084 1.115 -13.531 1.00 93.06 156 PHE A O 1
ATOM 1242 N N . CYS A 1 157 ? 16.047 1.468 -12.626 1.00 92.75 157 CYS A N 1
ATOM 1243 C CA . CYS A 1 157 ? 15.941 2.850 -13.067 1.00 92.75 157 CYS A CA 1
ATOM 1244 C C . CYS A 1 157 ? 17.058 3.735 -12.499 1.00 92.75 157 CYS A C 1
ATOM 1246 O O . CYS A 1 157 ? 17.662 4.514 -13.231 1.00 92.75 157 CYS A O 1
ATOM 1248 N N . LEU A 1 158 ? 17.406 3.565 -11.220 1.00 93.00 158 LEU A N 1
ATOM 1249 C CA . LEU A 1 158 ? 18.487 4.321 -10.578 1.00 93.00 158 LEU A CA 1
ATOM 1250 C C . LEU A 1 158 ? 19.863 4.107 -11.223 1.00 93.00 158 LEU A C 1
ATOM 1252 O O . LEU A 1 158 ? 20.722 4.980 -11.111 1.00 93.00 158 LEU A O 1
ATOM 1256 N N . TYR A 1 159 ? 20.092 2.956 -11.858 1.00 92.50 159 TYR A N 1
ATOM 1257 C CA . TYR A 1 159 ? 21.380 2.636 -12.472 1.00 92.50 159 TYR A CA 1
ATOM 1258 C C . TYR A 1 159 ? 21.498 3.136 -13.920 1.00 92.50 159 TYR A C 1
ATOM 1260 O O . TYR A 1 159 ? 22.594 3.505 -14.341 1.00 92.50 159 TYR A O 1
ATOM 1268 N N . TRP A 1 160 ? 20.399 3.127 -14.683 1.00 89.94 160 TRP A N 1
ATOM 1269 C CA . TRP A 1 160 ? 20.432 3.338 -16.138 1.00 89.94 160 TRP A CA 1
ATOM 1270 C C . TRP A 1 160 ? 19.849 4.672 -16.627 1.00 89.94 160 TRP A C 1
ATOM 1272 O O . TRP A 1 160 ? 20.133 5.041 -17.765 1.00 89.94 160 TRP A O 1
ATOM 1282 N N . HIS A 1 161 ? 19.084 5.398 -15.806 1.00 88.88 161 HIS A N 1
ATOM 1283 C CA . HIS A 1 161 ? 18.359 6.598 -16.241 1.00 88.88 161 HIS A CA 1
ATOM 1284 C C . HIS A 1 161 ? 19.049 7.930 -15.910 1.00 88.88 161 HIS A C 1
ATOM 1286 O O . HIS A 1 161 ? 19.995 8.012 -15.124 1.00 88.88 161 HIS A O 1
ATOM 1292 N N . ASP A 1 162 ? 18.517 9.004 -16.499 1.00 91.62 162 ASP A N 1
ATOM 1293 C CA . ASP A 1 162 ? 18.960 10.375 -16.271 1.00 91.62 162 ASP A CA 1
ATOM 1294 C C . ASP A 1 162 ? 18.531 10.917 -14.893 1.00 91.62 162 ASP A C 1
ATOM 1296 O O . ASP A 1 162 ? 17.606 10.433 -14.236 1.00 91.62 162 ASP A O 1
ATOM 1300 N N . LEU A 1 163 ? 19.178 12.009 -14.467 1.00 92.69 163 LEU A N 1
ATOM 1301 C CA . LEU A 1 163 ? 18.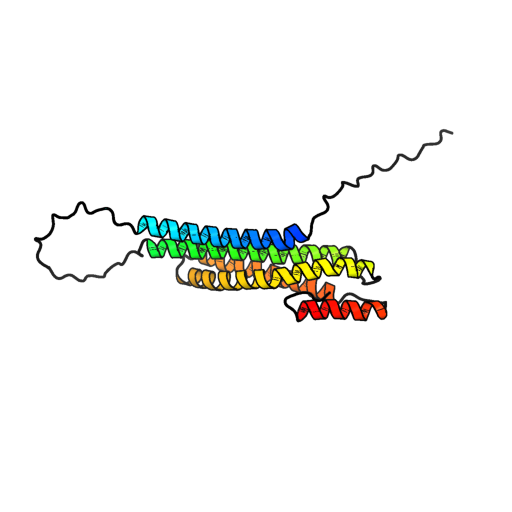993 12.620 -13.143 1.00 92.69 163 LEU A CA 1
ATOM 1302 C C . LEU A 1 163 ? 17.529 12.968 -12.813 1.00 92.69 163 LEU A C 1
ATOM 1304 O O . LEU A 1 163 ? 17.129 12.902 -11.651 1.00 92.69 163 LEU A O 1
ATOM 1308 N N . LEU A 1 164 ? 16.728 13.345 -13.817 1.00 93.88 164 LEU A N 1
ATOM 1309 C CA . LEU A 1 164 ? 15.315 13.681 -13.625 1.00 93.88 164 LEU A CA 1
ATOM 1310 C C . LEU A 1 164 ? 14.505 12.455 -13.198 1.00 93.88 164 LEU A C 1
ATOM 1312 O O . LEU A 1 164 ? 13.759 12.524 -12.223 1.00 93.88 164 LEU A O 1
ATOM 1316 N N . GLU A 1 165 ? 14.659 11.337 -13.901 1.00 91.94 165 GLU A N 1
ATOM 1317 C CA . GLU A 1 165 ? 13.926 10.099 -13.622 1.00 91.94 165 GLU A CA 1
ATOM 1318 C C . GLU A 1 165 ? 14.387 9.482 -12.302 1.00 91.94 165 GLU A C 1
ATOM 1320 O O . GLU A 1 165 ? 13.553 9.068 -11.499 1.00 91.94 165 GLU A O 1
ATOM 1325 N N . ILE A 1 166 ? 15.690 9.548 -12.009 1.00 93.38 166 ILE A N 1
ATOM 1326 C CA . ILE A 1 166 ? 16.240 9.232 -10.683 1.00 93.38 166 ILE A CA 1
ATOM 1327 C C . ILE A 1 166 ? 15.538 10.060 -9.597 1.00 93.38 166 ILE A C 1
ATOM 1329 O O . ILE A 1 166 ? 15.109 9.518 -8.577 1.00 93.38 166 ILE A O 1
ATOM 1333 N N . GLY A 1 167 ? 15.379 11.368 -9.820 1.00 95.38 167 GLY A N 1
ATOM 1334 C CA . GLY A 1 167 ? 14.670 12.259 -8.904 1.00 95.38 167 GLY A CA 1
ATOM 1335 C C . GLY A 1 167 ? 13.210 11.854 -8.685 1.00 95.38 167 GLY A C 1
ATOM 1336 O O . GLY A 1 167 ? 12.738 11.872 -7.548 1.00 95.38 167 GLY A O 1
ATOM 1337 N N . VAL A 1 168 ? 12.509 11.436 -9.745 1.00 96.69 168 VAL A N 1
ATOM 1338 C CA . VAL A 1 168 ? 11.130 10.924 -9.658 1.00 96.69 168 VAL A CA 1
ATOM 1339 C C . VAL A 1 168 ? 11.072 9.632 -8.843 1.00 96.69 168 VAL A C 1
ATOM 1341 O O . VAL A 1 168 ? 10.238 9.532 -7.944 1.00 96.69 168 VAL A O 1
ATOM 1344 N N . VAL A 1 169 ? 11.968 8.674 -9.107 1.00 96.56 169 VAL A N 1
ATOM 1345 C CA . VAL A 1 169 ? 12.035 7.394 -8.379 1.00 96.56 169 VAL A CA 1
ATOM 1346 C C . VAL A 1 169 ? 12.242 7.632 -6.884 1.00 96.56 169 VAL A C 1
ATOM 1348 O O . VAL A 1 169 ? 11.451 7.166 -6.064 1.00 96.56 169 VAL A O 1
ATOM 1351 N N . VAL A 1 170 ? 13.257 8.422 -6.523 1.00 97.00 170 VAL A N 1
ATOM 1352 C CA . VAL A 1 170 ? 13.563 8.737 -5.119 1.00 97.00 170 VAL A CA 1
ATOM 1353 C C . VAL A 1 170 ? 12.420 9.516 -4.463 1.00 97.00 170 VAL A C 1
ATOM 1355 O O . VAL A 1 170 ? 12.047 9.223 -3.326 1.00 97.00 170 VAL A O 1
ATOM 1358 N N . GLY A 1 171 ? 11.836 10.487 -5.170 1.00 97.75 171 GLY A N 1
ATOM 1359 C CA . GLY A 1 171 ? 10.713 11.276 -4.668 1.00 97.75 171 GLY A CA 1
ATOM 1360 C C . GLY A 1 171 ? 9.480 10.424 -4.359 1.00 97.75 171 GLY A C 1
ATOM 1361 O O . GLY A 1 171 ? 8.882 10.577 -3.292 1.00 97.75 171 GLY A O 1
ATOM 1362 N N . LEU A 1 172 ? 9.131 9.493 -5.251 1.00 96.88 172 LEU A N 1
ATOM 1363 C CA . LEU A 1 172 ? 8.015 8.569 -5.044 1.00 96.88 172 LEU A CA 1
ATOM 1364 C C . LEU A 1 172 ? 8.283 7.591 -3.899 1.00 96.88 172 LEU A C 1
ATOM 1366 O O . LEU A 1 172 ? 7.397 7.403 -3.071 1.00 96.88 172 LEU A O 1
ATOM 1370 N N . TRP A 1 173 ? 9.502 7.064 -3.760 1.00 97.25 173 TRP A N 1
ATOM 1371 C CA . TRP A 1 173 ? 9.868 6.229 -2.609 1.00 97.25 173 TRP A CA 1
ATOM 1372 C C . TRP A 1 173 ? 9.741 6.953 -1.272 1.00 97.25 173 TRP A C 1
ATOM 1374 O O . TRP A 1 173 ? 9.200 6.390 -0.316 1.00 97.25 173 TRP A O 1
ATOM 1384 N N . ILE A 1 174 ? 10.192 8.208 -1.192 1.00 97.56 174 ILE A N 1
ATOM 1385 C CA . ILE A 1 174 ? 10.038 9.026 0.020 1.00 97.56 174 ILE A CA 1
ATOM 1386 C C . ILE A 1 174 ? 8.552 9.241 0.327 1.00 97.56 174 ILE A C 1
ATOM 1388 O O . ILE A 1 174 ? 8.127 9.058 1.471 1.00 97.56 174 ILE A O 1
ATOM 1392 N N . LEU A 1 175 ? 7.753 9.589 -0.685 1.00 97.69 175 LEU A N 1
ATOM 1393 C CA . LEU A 1 175 ? 6.312 9.790 -0.532 1.00 97.69 175 LEU A CA 1
ATOM 1394 C C . LEU A 1 175 ? 5.607 8.509 -0.062 1.00 97.69 175 LEU A C 1
ATOM 1396 O O . LEU A 1 175 ? 4.875 8.539 0.928 1.00 97.69 175 LEU A O 1
ATOM 1400 N N . SER A 1 176 ? 5.861 7.390 -0.738 1.00 96.31 176 SER A N 1
ATOM 1401 C CA . SER A 1 176 ? 5.307 6.065 -0.441 1.00 96.31 176 SER A CA 1
ATOM 1402 C C . SER A 1 176 ? 5.662 5.615 0.978 1.00 96.31 176 SER A C 1
ATOM 1404 O O . SER A 1 176 ? 4.784 5.224 1.751 1.00 96.31 176 SER A O 1
ATOM 1406 N N . THR A 1 177 ? 6.918 5.811 1.389 1.00 94.44 177 THR A N 1
ATOM 1407 C CA . THR A 1 177 ? 7.376 5.550 2.762 1.00 94.44 177 THR A CA 1
ATOM 1408 C C . THR A 1 177 ? 6.637 6.421 3.780 1.00 94.44 177 THR A C 1
ATOM 1410 O O . THR A 1 177 ? 6.180 5.918 4.806 1.00 94.44 177 THR A O 1
ATOM 1413 N N . GLY A 1 178 ? 6.463 7.717 3.504 1.00 96.94 178 GLY A N 1
ATOM 1414 C CA . GLY A 1 178 ? 5.715 8.622 4.379 1.00 96.94 178 GLY A CA 1
ATOM 1415 C C . GLY A 1 178 ? 4.252 8.201 4.561 1.00 96.94 178 GLY A C 1
ATOM 1416 O O . GLY A 1 178 ? 3.737 8.210 5.683 1.00 96.94 178 GLY A O 1
ATOM 1417 N N . VAL A 1 179 ? 3.594 7.773 3.479 1.00 96.44 179 VAL A N 1
ATOM 1418 C CA . VAL A 1 179 ? 2.224 7.233 3.522 1.00 96.44 179 VAL A CA 1
ATOM 1419 C C . VAL A 1 179 ? 2.173 5.939 4.336 1.00 96.44 179 VAL A C 1
ATOM 1421 O O . VAL A 1 179 ? 1.294 5.799 5.189 1.00 96.44 179 VAL A O 1
ATOM 1424 N N . ALA A 1 180 ? 3.128 5.027 4.141 1.00 95.62 180 ALA A N 1
ATOM 1425 C CA . ALA A 1 180 ? 3.206 3.772 4.886 1.00 95.62 180 ALA A CA 1
ATOM 1426 C C . ALA A 1 180 ? 3.416 4.000 6.395 1.00 95.62 180 ALA A C 1
ATOM 1428 O O . ALA A 1 180 ? 2.697 3.416 7.206 1.00 95.62 180 ALA A O 1
ATOM 1429 N N . ILE A 1 181 ? 4.327 4.903 6.782 1.00 96.56 181 ILE A N 1
ATOM 1430 C CA . ILE A 1 181 ? 4.557 5.280 8.190 1.00 96.56 181 ILE A CA 1
ATOM 1431 C C . ILE A 1 181 ? 3.277 5.846 8.808 1.00 96.56 181 ILE A C 1
ATOM 1433 O O . ILE A 1 181 ? 2.887 5.450 9.908 1.00 96.56 181 ILE A O 1
ATOM 1437 N N . ARG A 1 182 ? 2.587 6.748 8.098 1.00 96.94 182 ARG A N 1
ATOM 1438 C CA . ARG A 1 182 ? 1.318 7.314 8.570 1.00 96.94 182 ARG A CA 1
ATOM 1439 C C . ARG A 1 182 ? 0.244 6.238 8.742 1.00 96.94 182 ARG A C 1
ATOM 1441 O O . ARG A 1 182 ? -0.463 6.263 9.747 1.00 96.94 182 ARG A O 1
ATOM 1448 N N . CYS A 1 183 ? 0.118 5.313 7.790 1.00 96.44 183 CYS A N 1
ATOM 1449 C CA . CYS A 1 183 ? -0.828 4.200 7.876 1.00 96.44 183 CYS A CA 1
ATOM 1450 C C . CYS A 1 183 ? -0.521 3.318 9.092 1.00 96.44 183 CYS A C 1
ATOM 1452 O O . CYS A 1 183 ? -1.403 3.090 9.912 1.00 96.44 183 CYS A O 1
ATOM 1454 N N . SER A 1 184 ? 0.745 2.935 9.280 1.00 95.88 184 SER A N 1
ATOM 1455 C CA . SER A 1 184 ? 1.208 2.160 10.438 1.00 95.88 184 SER A CA 1
ATOM 1456 C C . SER A 1 184 ? 0.889 2.851 11.771 1.00 95.88 184 SER A C 1
ATOM 1458 O O . SER A 1 184 ? 0.399 2.213 12.702 1.00 95.88 184 SER A O 1
ATOM 1460 N N . ALA A 1 185 ? 1.075 4.173 11.861 1.00 97.44 185 ALA A N 1
ATOM 1461 C CA . ALA A 1 185 ? 0.714 4.941 13.053 1.00 97.44 185 ALA A CA 1
ATOM 1462 C C . ALA A 1 185 ? -0.798 4.914 13.341 1.00 97.44 185 ALA A C 1
ATOM 1464 O O . ALA A 1 185 ? -1.200 4.804 14.497 1.00 97.44 185 ALA A O 1
ATOM 1465 N N . ILE A 1 186 ? -1.640 4.995 12.306 1.00 97.56 186 ILE A N 1
ATOM 1466 C CA . ILE A 1 186 ? -3.101 4.892 12.443 1.00 97.56 186 ILE A CA 1
ATOM 1467 C C . ILE A 1 186 ? -3.500 3.476 12.873 1.00 97.56 186 ILE A C 1
ATOM 1469 O O . ILE A 1 186 ? -4.308 3.331 13.783 1.00 97.56 186 ILE A O 1
ATOM 1473 N N . GLU A 1 187 ? -2.910 2.440 12.278 1.00 97.06 187 GLU A N 1
ATOM 1474 C CA . GLU A 1 187 ? -3.159 1.050 12.670 1.00 97.06 187 GLU A CA 1
ATOM 1475 C C . GLU A 1 187 ? -2.785 0.781 14.126 1.00 97.06 187 GLU A C 1
ATOM 1477 O O . GLU A 1 187 ? -3.552 0.144 14.842 1.00 97.06 187 GLU A O 1
ATOM 1482 N N . ASN A 1 188 ? -1.637 1.292 14.584 1.00 97.62 188 ASN A N 1
ATOM 1483 C CA . ASN A 1 188 ? -1.242 1.195 15.990 1.00 97.62 188 ASN A CA 1
ATOM 1484 C C . ASN A 1 188 ? -2.273 1.871 16.895 1.00 97.62 188 ASN A C 1
ATOM 1486 O O . ASN A 1 188 ? -2.710 1.268 17.863 1.00 97.62 188 ASN A O 1
ATOM 1490 N N . ARG A 1 189 ? -2.751 3.069 16.532 1.00 97.94 189 ARG A N 1
ATOM 1491 C CA . ARG A 1 189 ? -3.806 3.755 17.294 1.00 97.94 189 ARG A CA 1
ATOM 1492 C C . A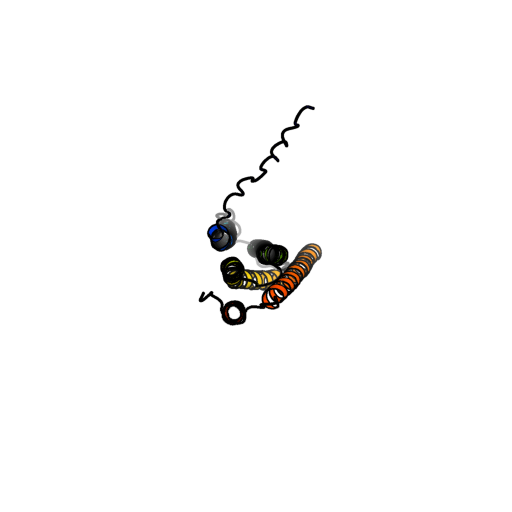RG A 1 189 ? -5.108 2.965 17.356 1.00 97.94 189 ARG A C 1
ATOM 1494 O O . ARG A 1 189 ? -5.744 2.986 18.400 1.00 97.94 189 ARG A O 1
ATOM 1501 N N . VAL A 1 190 ? -5.500 2.297 16.266 1.00 97.62 190 VAL A N 1
ATOM 1502 C CA . VAL A 1 190 ? -6.654 1.386 16.282 1.00 97.62 190 VAL A CA 1
ATOM 1503 C C . VAL A 1 190 ? -6.386 0.262 17.262 1.00 97.62 190 VAL A C 1
ATOM 1505 O O . VAL A 1 190 ? -7.186 0.098 18.164 1.00 97.62 190 VAL A O 1
ATOM 1508 N N . ARG A 1 191 ? -5.251 -0.440 17.142 1.00 97.19 191 ARG A N 1
ATOM 1509 C CA . ARG A 1 191 ? -4.881 -1.574 18.009 1.00 97.19 191 ARG A CA 1
ATOM 1510 C C . ARG A 1 191 ? -4.779 -1.204 19.495 1.00 97.19 191 ARG A C 1
ATOM 1512 O O . ARG A 1 191 ? -5.139 -2.020 20.341 1.00 97.19 191 ARG A O 1
ATOM 1519 N N . ASP A 1 192 ? -4.369 0.022 19.795 1.00 97.62 192 ASP A N 1
ATOM 1520 C CA . ASP A 1 192 ? -4.190 0.542 21.153 1.00 97.62 192 ASP A CA 1
ATOM 1521 C C . ASP A 1 192 ? -5.456 1.210 21.732 1.00 97.62 192 ASP A C 1
ATOM 1523 O O . ASP A 1 192 ? -5.384 1.838 22.790 1.00 97.62 192 ASP A O 1
ATOM 1527 N N . MET A 1 193 ? -6.617 1.105 21.068 1.00 96.81 193 MET A N 1
ATOM 1528 C CA . MET A 1 193 ? -7.877 1.637 21.602 1.00 96.81 193 MET A CA 1
ATOM 1529 C C . MET A 1 193 ? -8.239 1.022 22.960 1.00 96.81 193 MET A C 1
ATOM 1531 O O . MET A 1 193 ? -8.073 -0.177 23.201 1.00 96.81 193 MET A O 1
ATOM 1535 N N . GLU A 1 194 ? -8.791 1.856 23.840 1.00 97.31 194 GLU A N 1
ATOM 1536 C CA . GLU A 1 194 ? -9.296 1.424 25.139 1.00 97.31 194 GLU A CA 1
ATOM 1537 C C . GLU A 1 194 ? -10.539 0.536 24.968 1.00 97.31 194 GLU A C 1
ATOM 1539 O O . GLU A 1 194 ? -11.427 0.837 24.173 1.00 97.31 194 GLU A O 1
ATOM 1544 N N . CYS A 1 195 ? -10.596 -0.564 25.723 1.00 97.38 195 CYS A N 1
ATOM 1545 C CA . CYS A 1 195 ? -11.709 -1.514 25.732 1.00 97.38 195 CYS A CA 1
ATOM 1546 C C . CYS A 1 195 ? -12.145 -1.748 27.188 1.00 97.38 195 CYS A C 1
ATOM 1548 O O . CYS A 1 195 ? -11.521 -2.570 27.876 1.00 97.38 195 CYS A O 1
ATOM 1550 N N . PRO A 1 196 ? -13.152 -1.001 27.686 1.00 96.06 196 PRO A N 1
ATOM 1551 C CA . PRO A 1 196 ? -13.593 -1.072 29.080 1.00 96.06 196 PRO A CA 1
ATOM 1552 C C . PRO A 1 196 ? -14.222 -2.420 29.445 1.00 96.06 196 PRO A C 1
ATOM 1554 O O . PRO A 1 196 ? -14.069 -2.882 30.576 1.00 96.06 196 PRO A O 1
ATOM 1557 N N . ASP A 1 197 ? -14.911 -3.059 28.496 1.00 96.56 197 ASP A N 1
ATOM 1558 C CA . ASP A 1 197 ? -15.560 -4.348 28.716 1.00 96.56 197 ASP A CA 1
ATOM 1559 C C . ASP A 1 197 ? -14.537 -5.505 28.633 1.00 96.56 197 ASP A C 1
ATOM 1561 O O . ASP A 1 197 ? -13.928 -5.723 27.576 1.00 96.56 197 ASP A O 1
ATOM 1565 N N . PRO A 1 198 ? -14.325 -6.274 29.723 1.00 94.25 198 PRO A N 1
ATOM 1566 C CA . PRO A 1 198 ? -13.407 -7.410 29.726 1.00 94.25 198 PRO A CA 1
ATOM 1567 C C . PRO A 1 198 ? -13.833 -8.559 28.797 1.00 94.25 198 PRO A C 1
ATOM 1569 O O . PRO A 1 198 ? -12.957 -9.291 28.326 1.00 94.25 198 PRO A O 1
ATOM 1572 N N . GLY A 1 199 ? -15.134 -8.730 28.530 1.00 93.31 199 GLY A N 1
ATOM 1573 C CA . GLY A 1 199 ? -15.635 -9.740 27.593 1.00 93.31 199 GLY A CA 1
ATOM 1574 C C . GLY A 1 199 ? -15.186 -9.425 26.168 1.00 93.31 199 GLY A C 1
ATOM 1575 O O . GLY A 1 199 ? -14.450 -10.203 25.554 1.00 93.31 199 GLY A O 1
ATOM 1576 N N . LEU A 1 200 ? -15.520 -8.219 25.711 1.00 96.38 200 LEU A N 1
ATOM 1577 C CA . LEU A 1 200 ? -15.157 -7.685 24.398 1.00 96.38 200 LEU A CA 1
ATOM 1578 C C . LEU A 1 200 ? -13.641 -7.611 24.180 1.00 96.38 200 LEU A C 1
ATOM 1580 O O . LEU A 1 200 ? -13.139 -7.899 23.092 1.00 96.38 200 LEU A O 1
ATOM 1584 N N . LYS A 1 201 ? -12.880 -7.292 25.235 1.00 96.50 201 LYS A N 1
ATOM 1585 C CA . LYS A 1 201 ? -11.417 -7.159 25.174 1.00 96.50 201 LYS A CA 1
ATOM 1586 C C . LYS A 1 201 ? -10.724 -8.423 24.673 1.00 96.50 201 LYS A C 1
ATOM 1588 O O . LYS A 1 201 ? -9.707 -8.326 23.987 1.00 96.50 201 LYS A O 1
ATOM 1593 N N . THR A 1 202 ? -11.251 -9.596 25.017 1.00 96.56 202 THR A N 1
ATOM 1594 C CA . THR A 1 202 ? -10.662 -10.877 24.603 1.00 96.56 202 THR A CA 1
ATOM 1595 C C . THR A 1 202 ? -10.828 -11.088 23.101 1.00 96.56 202 THR A C 1
ATOM 1597 O O . THR A 1 202 ? -9.870 -11.455 22.420 1.00 96.56 202 THR A O 1
ATOM 1600 N N . GLU A 1 203 ? -12.017 -10.806 22.572 1.00 96.62 203 GLU A N 1
ATOM 1601 C CA . GLU A 1 203 ? -12.306 -10.940 21.145 1.00 96.62 203 GLU A CA 1
ATOM 1602 C C . GLU A 1 203 ? -11.572 -9.881 20.319 1.00 96.62 203 GLU A C 1
ATOM 1604 O O . GLU A 1 203 ? -10.920 -10.194 19.322 1.00 96.62 203 GLU A O 1
ATOM 1609 N N . TYR A 1 204 ? -11.586 -8.637 20.788 1.00 97.44 204 TYR A N 1
ATOM 1610 C CA . TYR A 1 204 ? -10.838 -7.546 20.183 1.00 97.44 204 TYR A CA 1
ATOM 1611 C C . TYR A 1 204 ? -9.330 -7.849 20.107 1.00 97.44 204 TYR A C 1
ATOM 1613 O O . TYR A 1 204 ? -8.705 -7.680 19.056 1.00 97.44 204 TYR A O 1
ATOM 1621 N N . ALA A 1 205 ? -8.742 -8.387 21.182 1.00 96.94 205 ALA A N 1
ATOM 1622 C CA . ALA A 1 205 ? -7.346 -8.815 21.182 1.00 96.94 205 ALA A CA 1
ATOM 1623 C C . ALA A 1 205 ? -7.079 -9.945 20.174 1.00 96.94 205 ALA A C 1
ATOM 1625 O O . ALA A 1 205 ? -6.024 -9.946 19.537 1.00 96.94 205 ALA A O 1
ATOM 1626 N N . ALA A 1 206 ? -8.021 -10.877 19.989 1.00 96.81 206 ALA A N 1
ATOM 1627 C CA . ALA A 1 206 ? -7.909 -11.935 18.986 1.00 96.81 206 ALA A CA 1
ATOM 1628 C C . ALA A 1 206 ? -7.916 -11.370 17.554 1.00 96.81 206 ALA A C 1
ATOM 1630 O O . ALA A 1 206 ? -7.062 -11.750 16.750 1.00 96.81 206 ALA A O 1
ATOM 1631 N N . VAL A 1 207 ? -8.797 -10.405 17.257 1.00 97.12 207 VAL A N 1
ATOM 1632 C CA . VAL A 1 207 ? -8.830 -9.693 15.965 1.00 97.12 207 VAL A CA 1
ATOM 1633 C C . VAL A 1 2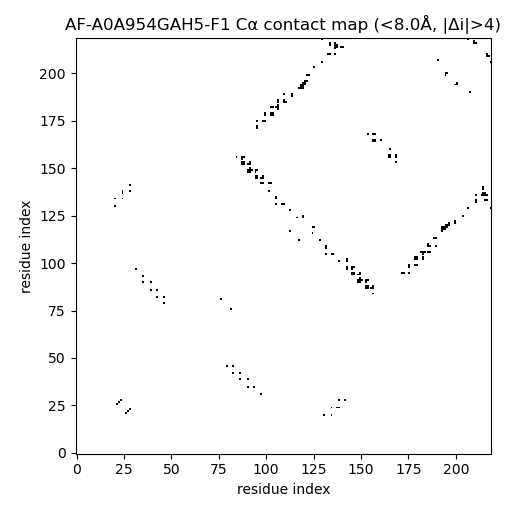07 ? -7.503 -8.970 15.706 1.00 97.12 207 VAL A C 1
ATOM 1635 O O . VAL A 1 207 ? -6.894 -9.157 14.651 1.00 97.12 207 VAL A O 1
ATOM 1638 N N . CYS A 1 208 ? -6.997 -8.206 16.679 1.00 97.00 208 CYS A N 1
ATOM 1639 C CA . CYS A 1 208 ? -5.711 -7.506 16.570 1.00 97.00 208 CYS A CA 1
ATOM 1640 C C . CYS A 1 208 ? -4.524 -8.463 16.403 1.00 97.00 208 CYS A C 1
ATOM 1642 O O . CYS A 1 208 ? -3.598 -8.192 15.634 1.00 97.00 208 CYS A O 1
ATOM 1644 N N . HIS A 1 209 ? -4.546 -9.595 17.105 1.00 96.38 209 HIS A N 1
ATOM 1645 C CA . HIS A 1 209 ? -3.520 -10.623 16.989 1.00 96.38 209 HIS A CA 1
ATOM 1646 C C . HIS A 1 209 ? -3.528 -11.282 15.605 1.00 96.38 209 HIS A C 1
ATOM 1648 O O . HIS A 1 209 ? -2.471 -11.432 14.989 1.00 96.38 209 HIS A O 1
ATOM 1654 N N . SER A 1 210 ? -4.712 -11.623 15.092 1.00 96.12 210 SER A N 1
ATOM 1655 C CA . SER A 1 210 ? -4.890 -12.186 13.752 1.00 96.12 210 SER A CA 1
ATOM 1656 C C . SER A 1 210 ? -4.419 -11.212 12.670 1.00 96.12 210 SER A C 1
ATOM 1658 O O . SER A 1 210 ? -3.647 -11.605 11.797 1.00 96.12 210 SER A O 1
ATOM 1660 N N . TRP A 1 211 ? -4.757 -9.924 12.801 1.00 96.62 211 TRP A N 1
ATOM 1661 C CA . TRP A 1 211 ? -4.291 -8.863 11.903 1.00 96.62 211 TRP A CA 1
ATOM 1662 C C . TRP A 1 211 ? -2.760 -8.799 11.799 1.00 96.62 211 TRP A C 1
ATOM 1664 O O . TRP A 1 211 ? -2.220 -8.646 10.707 1.00 96.62 211 TRP A O 1
ATOM 1674 N N . LEU A 1 212 ? -2.044 -8.938 12.918 1.00 94.12 212 LEU A N 1
ATOM 1675 C CA . LEU A 1 212 ? -0.579 -8.859 12.936 1.00 94.12 212 LEU A CA 1
ATOM 1676 C C . LEU A 1 212 ? 0.113 -10.140 12.461 1.00 94.12 212 LEU A C 1
ATOM 1678 O O . LEU A 1 212 ? 1.184 -10.068 11.859 1.00 94.12 212 LEU A O 1
ATOM 1682 N N . GLN A 1 213 ? -0.441 -11.308 12.788 1.00 93.19 213 GLN A N 1
ATOM 1683 C CA . GLN A 1 213 ? 0.258 -12.581 12.594 1.00 93.19 213 GLN A CA 1
ATOM 1684 C C . GLN A 1 213 ? -0.158 -13.347 11.343 1.00 93.19 213 GLN A C 1
ATOM 1686 O O . GLN A 1 213 ? 0.579 -14.236 10.907 1.00 93.19 213 GLN A O 1
ATOM 1691 N N . ARG A 1 214 ? -1.331 -13.060 10.775 1.00 91.50 214 ARG A N 1
ATOM 1692 C CA . ARG A 1 214 ? -1.896 -13.859 9.687 1.00 91.50 214 ARG A CA 1
ATOM 1693 C C . ARG A 1 214 ? -2.039 -13.041 8.418 1.00 91.50 214 ARG A C 1
ATOM 1695 O O . ARG A 1 214 ? -2.346 -11.859 8.434 1.00 91.50 214 ARG A O 1
ATOM 1702 N N . MET A 1 215 ? -1.844 -13.718 7.291 1.00 86.50 215 MET A N 1
ATOM 1703 C CA . MET A 1 215 ? -2.082 -13.135 5.968 1.00 86.50 215 MET A CA 1
ATOM 1704 C C . MET A 1 215 ? -3.578 -13.095 5.621 1.00 86.50 215 MET A C 1
ATOM 1706 O O . MET A 1 215 ? -4.004 -12.274 4.817 1.00 86.50 215 MET A O 1
ATOM 1710 N N . PHE A 1 216 ? -4.377 -13.971 6.236 1.00 88.81 216 PHE A N 1
ATOM 1711 C CA . PHE A 1 216 ? -5.818 -14.072 6.023 1.00 88.81 216 PHE A CA 1
ATOM 1712 C C . PHE A 1 216 ? -6.551 -14.039 7.367 1.00 88.81 216 PHE A C 1
ATOM 1714 O O . PHE A 1 216 ? -6.047 -14.627 8.330 1.00 88.81 216 PHE A O 1
ATOM 1721 N N . PRO A 1 217 ? -7.714 -13.369 7.442 1.00 87.25 217 PRO A N 1
ATOM 1722 C CA . PRO A 1 217 ? -8.517 -13.322 8.659 1.00 87.25 217 PRO A CA 1
ATOM 1723 C C . PRO A 1 217 ? -9.081 -14.707 8.993 1.00 87.25 217 PRO A C 1
ATOM 1725 O O . PRO A 1 217 ? -9.356 -15.514 8.104 1.00 87.25 217 PRO A O 1
ATOM 1728 N N . ASP A 1 218 ? -9.290 -14.961 10.278 1.00 89.25 218 ASP A N 1
ATOM 1729 C CA . ASP A 1 218 ? -9.916 -16.173 10.821 1.00 89.25 218 ASP A CA 1
ATOM 1730 C C . ASP A 1 218 ? -11.202 -15.893 11.613 1.00 89.25 218 ASP A C 1
ATOM 1732 O O . ASP A 1 218 ? -11.743 -16.795 12.250 1.00 89.25 218 ASP A O 1
ATOM 1736 N N . PHE A 1 219 ? -11.676 -14.651 11.541 1.00 86.81 219 PHE A N 1
ATOM 1737 C CA . PHE A 1 219 ? -12.886 -14.120 12.159 1.00 86.81 219 PHE A CA 1
ATOM 1738 C C . PHE A 1 219 ? -13.805 -13.504 11.096 1.00 86.81 219 PHE A C 1
ATOM 1740 O O . PHE A 1 219 ? -13.318 -13.126 9.997 1.00 86.81 219 PHE A O 1
#

Nearest PDB structures (foldseek):
  5f4y-assembly1_A  TM=4.746E-01  e=5.633E+00  Homo sapiens

Secondary structure (DSSP, 8-state):
----PPPPPP----------HHIIIIIHHHHHHHHHHHHHHHHHHHHHHHTS----S-TT---------------PPPHHHHHHHHHHHHHHHHHHHHHHHHHHHHHHHHHHHHHH-SS--SHHHHHHHHHHHHHHHHHHHHHHHHHHHHHHHHHHHHHHS-HHHHHHHHHHHHHHHHHHHHHHHHHHHHHT-----HHHHHHHHHHHHHHHH-SS---

Foldseek 3Di:
DDDDDPPDDPPPPPVPPPPPLCCCLPVVLVVLVVVLVVLVVVLVVVVVVVPPDDPDPPPPPPDDDDDDDPDDPPPPPPPVVVSVLVSLLVLLVSLLVLLLCLLLVLLVVLVVLCVVDVAAEDPVSVVVVLSSLQSNLSVVVSNVVSVVSNVVSLVVCCVPHDPVSVVVSVVSVVVSVVSNVSSVVSLVSSLPHHYPDPVVVVVSPVSNVCSVPHSGDPD

pLDDT: mean 83.68, std 16.41, range [41.56, 97.94]

Sequence (219 aa):
MTEIDPMDEPDFSIDRPEFNPLSVTVIVPFALIILMLTYAAYVVYDLKQQAVPEPSENIKAFDRKPSENIKGVNRKPSELFNAIDRMAFGLFLLSEVGQIFLCGYSGLQLNRFLHESPVMENDEILERLKPLVRTNMYFVPVGLLFIGVALGTGLFCLYWHDLLEIGVVVGLWILSTGVAIRCSAIENRVRDMECPDPGLKTEYAAVCHSWLQRMFPDF

Radius of gyration: 27.8 Å; Cα contacts (8 Å, |Δi|>4): 133; chains: 1; bounding box: 92×51×83 Å

Mean predicted aligned error: 10.04 Å